Protein AF-A0A9E3WTS1-F1 (afdb_monomer)

Sequence (241 aa):
MISALAVLYGLRQSFAASADLAAGWWLMGVICGYTLLLAGAALVIIRVCRVWDDARMILLVLVLLFLALSVSFDQIALADPLAGARFLLMGLAFSVAVTEALLLTAGMRLPLFYRAAYYGMLALLFAYPAALGWLSLHGQNQKLAWGVFLFPWLAAVAHLTLLPAARWGNRMRFGNGTPWSWPLYPWSLFVFLWIAFALRTYSLTYTFEAPAGMLASFQPHFLAPLVLAAGALLMEIGLAT

Nearest PDB structures (foldseek):
  1y2o-assembly1_B  TM=1.901E-01  e=7.597E+00  Homo sapiens

Structure (mmCIF, N/CA/C/O backbone):
data_AF-A0A9E3WTS1-F1
#
_entry.id   AF-A0A9E3WTS1-F1
#
loop_
_atom_site.group_PDB
_atom_site.id
_atom_site.type_symbol
_atom_site.label_atom_id
_atom_site.label_alt_id
_atom_site.label_comp_id
_atom_site.label_asym_id
_atom_site.label_entity_id
_atom_site.label_seq_id
_atom_site.pdbx_PDB_ins_code
_atom_site.Cartn_x
_atom_site.Cartn_y
_atom_site.Cartn_z
_atom_site.occupancy
_atom_site.B_iso_or_equiv
_atom_site.auth_seq_id
_atom_site.auth_comp_id
_atom_site.auth_asym_id
_atom_site.auth_atom_id
_atom_site.pdbx_PDB_model_num
ATOM 1 N N . MET A 1 1 ? 7.006 12.991 11.794 1.00 50.69 1 MET A N 1
ATOM 2 C CA . MET A 1 1 ? 6.859 13.055 10.318 1.00 50.69 1 MET A CA 1
ATOM 3 C C . MET A 1 1 ? 8.011 13.798 9.642 1.00 50.69 1 MET A C 1
ATOM 5 O O . MET A 1 1 ? 8.564 13.250 8.702 1.00 50.69 1 MET A O 1
ATOM 9 N N . ILE A 1 2 ? 8.445 14.964 10.144 1.00 50.94 2 ILE A N 1
ATOM 10 C CA . ILE A 1 2 ? 9.589 15.718 9.580 1.00 50.94 2 ILE A CA 1
ATOM 11 C C . ILE A 1 2 ? 10.894 14.894 9.592 1.00 50.94 2 ILE A C 1
ATOM 13 O O . ILE A 1 2 ? 11.596 14.850 8.591 1.00 50.94 2 ILE A O 1
ATOM 17 N N . SER A 1 3 ? 11.171 14.156 10.674 1.00 43.47 3 SER A N 1
ATOM 18 C CA . SER A 1 3 ? 12.347 13.270 10.768 1.00 43.47 3 SER A CA 1
ATOM 19 C C . SER A 1 3 ? 12.335 12.130 9.734 1.00 43.47 3 SER A C 1
ATOM 21 O O . SER A 1 3 ? 13.335 11.918 9.059 1.00 43.47 3 SER A O 1
ATOM 23 N N . ALA A 1 4 ? 11.201 11.446 9.540 1.00 53.03 4 ALA A N 1
ATOM 24 C CA . ALA A 1 4 ? 11.083 10.379 8.542 1.00 53.03 4 ALA A CA 1
ATOM 25 C C . ALA A 1 4 ? 11.221 10.917 7.106 1.00 53.03 4 ALA A C 1
ATOM 27 O O . ALA A 1 4 ? 11.885 10.299 6.282 1.00 53.03 4 ALA A O 1
ATOM 28 N N . LEU A 1 5 ? 10.658 12.098 6.821 1.00 58.44 5 LEU A N 1
ATOM 29 C CA . LEU A 1 5 ? 10.826 12.769 5.529 1.00 58.44 5 LEU A CA 1
ATOM 30 C C . LEU A 1 5 ? 12.281 13.183 5.281 1.00 58.44 5 LEU A C 1
ATOM 32 O O . LEU A 1 5 ? 12.765 13.005 4.171 1.00 58.44 5 LEU A O 1
ATOM 36 N N . ALA A 1 6 ? 12.992 13.675 6.299 1.00 54.84 6 ALA A N 1
ATOM 37 C CA . ALA A 1 6 ? 14.405 14.036 6.186 1.00 54.84 6 ALA A CA 1
ATOM 38 C C . ALA A 1 6 ? 15.304 12.810 5.951 1.00 54.84 6 ALA A C 1
ATOM 40 O O . ALA A 1 6 ? 16.208 12.867 5.121 1.00 54.84 6 ALA A O 1
ATOM 41 N N . VAL A 1 7 ? 15.024 11.685 6.619 1.00 63.88 7 VAL A N 1
ATOM 42 C CA . VAL A 1 7 ? 15.746 10.418 6.402 1.00 63.88 7 VAL A CA 1
ATOM 43 C C . VAL A 1 7 ? 15.473 9.863 5.003 1.00 63.88 7 VAL A C 1
ATOM 45 O O . VAL A 1 7 ? 16.409 9.474 4.311 1.00 63.88 7 VAL A O 1
ATOM 48 N N . LEU A 1 8 ? 14.217 9.884 4.544 1.00 59.03 8 LEU A N 1
ATOM 49 C CA . LEU A 1 8 ? 13.854 9.455 3.189 1.00 59.03 8 LEU A CA 1
ATOM 50 C C . LEU A 1 8 ? 14.441 10.374 2.110 1.00 59.03 8 LEU A C 1
ATOM 52 O O . LEU A 1 8 ? 14.883 9.893 1.068 1.00 59.03 8 LEU A O 1
ATOM 56 N N . TYR A 1 9 ? 14.490 11.683 2.365 1.00 62.16 9 TYR A N 1
ATOM 57 C CA . TYR A 1 9 ? 15.126 12.651 1.475 1.00 62.16 9 TYR A CA 1
ATOM 58 C C . TYR A 1 9 ? 16.641 12.430 1.399 1.00 62.16 9 TYR A C 1
ATOM 60 O O . TYR A 1 9 ? 17.189 12.374 0.299 1.00 62.16 9 TYR A O 1
ATOM 68 N N . GLY A 1 10 ? 17.300 12.223 2.544 1.00 54.03 10 GLY A N 1
ATOM 69 C CA . GLY A 1 10 ? 18.729 11.914 2.614 1.00 54.03 10 GLY A CA 1
ATOM 70 C C . GLY A 1 10 ? 19.078 10.603 1.909 1.00 54.03 10 GLY A C 1
ATOM 71 O O . GLY A 1 10 ? 19.984 10.577 1.083 1.00 54.03 10 GLY A O 1
ATOM 72 N N . LEU A 1 11 ? 18.300 9.541 2.139 1.00 58.09 11 LEU A N 1
ATOM 73 C CA . LEU A 1 11 ? 18.462 8.254 1.454 1.00 58.09 11 LEU A CA 1
ATOM 74 C C . LEU A 1 11 ? 18.272 8.379 -0.060 1.00 58.09 11 LEU A C 1
ATOM 76 O O . LEU A 1 11 ? 19.073 7.843 -0.823 1.00 58.09 11 LEU A O 1
ATOM 80 N N . ARG A 1 12 ? 17.255 9.124 -0.513 1.00 60.88 12 ARG A N 1
ATOM 81 C CA . ARG A 1 12 ? 17.074 9.392 -1.944 1.00 60.88 12 ARG A CA 1
ATOM 82 C C . ARG A 1 12 ? 18.281 10.135 -2.512 1.00 60.88 12 ARG A C 1
ATOM 84 O O . ARG A 1 12 ? 18.758 9.754 -3.569 1.00 60.88 12 ARG A O 1
ATOM 91 N N . GLN A 1 13 ? 18.803 11.153 -1.833 1.00 56.81 13 GLN A N 1
ATOM 92 C CA . GLN A 1 13 ? 19.974 11.894 -2.316 1.00 56.81 13 GLN A CA 1
ATOM 93 C C . GLN A 1 13 ? 21.244 11.034 -2.370 1.00 56.81 13 GLN A C 1
ATOM 95 O O . GLN A 1 13 ? 22.028 11.181 -3.304 1.00 56.81 13 GLN A O 1
ATOM 100 N N . SER A 1 14 ? 21.429 10.118 -1.417 1.00 52.06 14 SER A N 1
ATOM 101 C CA . SER A 1 14 ? 22.593 9.227 -1.375 1.00 52.06 14 SER A CA 1
ATOM 102 C C . SER A 1 14 ? 22.538 8.080 -2.389 1.00 52.06 14 SER A C 1
ATOM 104 O O . SER A 1 14 ? 23.592 7.590 -2.782 1.00 52.06 14 SER A O 1
ATOM 106 N N . PHE A 1 15 ? 21.343 7.659 -2.824 1.00 54.31 15 PHE A N 1
ATOM 107 C CA . PHE A 1 15 ? 21.165 6.469 -3.669 1.00 54.31 15 PHE A CA 1
ATOM 108 C C . PHE A 1 15 ? 20.491 6.724 -5.031 1.00 54.31 15 PHE A C 1
ATOM 110 O O . PHE A 1 15 ? 20.406 5.808 -5.839 1.00 54.31 15 PHE A O 1
ATOM 117 N N . ALA A 1 16 ? 20.058 7.953 -5.346 1.00 50.25 16 ALA A N 1
ATOM 118 C CA . ALA A 1 16 ? 19.381 8.278 -6.615 1.00 50.25 16 ALA A CA 1
ATOM 119 C C . ALA A 1 16 ? 20.250 8.137 -7.881 1.00 50.25 16 ALA A C 1
ATOM 121 O O . ALA A 1 16 ? 19.721 8.278 -8.981 1.00 50.25 16 ALA A O 1
ATOM 122 N N . ALA A 1 17 ? 21.558 7.897 -7.748 1.00 45.72 17 ALA A N 1
ATOM 123 C CA . ALA A 1 17 ? 22.492 7.842 -8.873 1.00 45.72 17 ALA A CA 1
ATOM 124 C C . ALA A 1 17 ? 23.006 6.429 -9.208 1.00 45.72 17 ALA A C 1
ATOM 126 O O . ALA A 1 17 ? 23.665 6.261 -10.232 1.00 45.72 17 ALA A O 1
ATOM 127 N N . SER A 1 18 ? 22.721 5.413 -8.390 1.00 48.59 18 SER A N 1
ATOM 128 C CA . SER A 1 18 ? 23.283 4.073 -8.569 1.00 48.59 18 SER A CA 1
ATOM 129 C C . SER A 1 18 ? 22.188 3.010 -8.612 1.00 48.59 18 SER A C 1
ATOM 131 O O . SER A 1 18 ? 21.681 2.569 -7.586 1.00 48.59 18 SER A O 1
ATOM 133 N N . ALA A 1 19 ? 21.895 2.507 -9.816 1.00 56.91 19 ALA A N 1
ATOM 134 C CA . ALA A 1 19 ? 21.182 1.240 -10.037 1.00 56.91 19 ALA A CA 1
ATOM 135 C C . ALA A 1 19 ? 22.041 0.017 -9.634 1.00 56.91 19 ALA A C 1
ATOM 137 O O . ALA A 1 19 ? 21.980 -1.043 -10.252 1.00 56.91 19 ALA A O 1
ATOM 138 N N . ASP A 1 20 ? 22.894 0.187 -8.625 1.00 66.06 20 ASP A N 1
ATOM 139 C CA . ASP A 1 20 ? 23.812 -0.828 -8.140 1.00 66.06 20 ASP A CA 1
ATOM 140 C C . ASP A 1 20 ? 23.081 -1.733 -7.142 1.00 66.06 20 ASP A C 1
ATOM 142 O O . ASP A 1 20 ? 22.467 -1.279 -6.171 1.00 66.06 20 ASP A O 1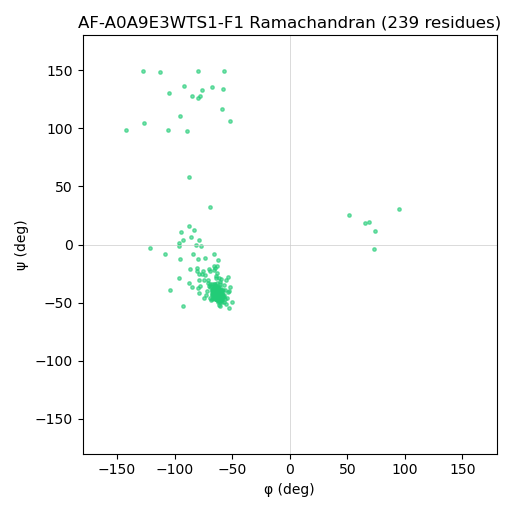
ATOM 146 N N . LEU A 1 21 ? 23.155 -3.042 -7.373 1.00 62.66 21 LEU A N 1
ATOM 147 C CA . LEU A 1 21 ? 22.528 -4.054 -6.526 1.00 62.66 21 LEU A CA 1
ATOM 148 C C . LEU A 1 21 ? 23.072 -4.002 -5.093 1.00 62.66 21 LEU A C 1
ATOM 150 O O . LEU A 1 21 ? 22.318 -4.235 -4.145 1.00 62.66 21 LEU A O 1
ATOM 154 N N . ALA A 1 22 ? 24.356 -3.662 -4.920 1.00 69.44 22 ALA A N 1
ATOM 155 C CA . ALA A 1 22 ? 24.964 -3.518 -3.600 1.00 69.44 22 ALA A CA 1
ATOM 156 C C . ALA A 1 22 ? 24.328 -2.359 -2.812 1.00 69.44 22 ALA A C 1
ATOM 158 O O . ALA A 1 22 ? 23.987 -2.515 -1.639 1.00 69.44 22 ALA A O 1
ATOM 159 N N . ALA A 1 23 ? 24.093 -1.223 -3.473 1.00 74.19 23 ALA A N 1
ATOM 160 C CA . ALA A 1 23 ? 23.384 -0.082 -2.899 1.00 74.19 23 ALA A CA 1
ATOM 161 C C . ALA A 1 23 ? 21.922 -0.421 -2.545 1.00 74.19 23 ALA A C 1
ATOM 163 O O . ALA A 1 23 ? 21.432 -0.010 -1.490 1.00 74.19 23 ALA A O 1
ATOM 164 N N . GLY A 1 24 ? 21.252 -1.233 -3.372 1.00 75.25 24 GLY A N 1
ATOM 165 C CA . GLY A 1 24 ? 19.888 -1.710 -3.120 1.00 75.25 24 GLY A CA 1
ATOM 166 C C . GLY A 1 24 ? 19.743 -2.498 -1.812 1.00 75.25 24 GLY A C 1
ATOM 167 O O . GLY A 1 24 ? 18.810 -2.252 -1.043 1.00 75.25 24 GLY A O 1
ATOM 168 N N . TRP A 1 25 ? 20.688 -3.393 -1.507 1.00 78.31 25 TRP A N 1
ATOM 169 C CA . TRP A 1 25 ? 20.689 -4.143 -0.243 1.00 78.31 25 TRP A CA 1
ATOM 170 C C . TRP A 1 25 ? 20.880 -3.244 0.984 1.00 78.31 25 TRP A C 1
ATOM 172 O O . TRP A 1 25 ? 20.194 -3.439 1.990 1.00 78.31 25 TRP A O 1
ATOM 182 N N . TRP A 1 26 ? 21.753 -2.233 0.906 1.00 82.88 26 TRP A N 1
ATOM 183 C CA . TRP A 1 26 ? 21.940 -1.266 1.995 1.00 82.88 26 TRP A CA 1
ATOM 184 C C . TRP A 1 26 ? 20.695 -0.413 2.226 1.00 82.88 26 TRP A C 1
ATOM 186 O O . TRP A 1 26 ? 20.264 -0.255 3.369 1.00 82.88 26 TRP A O 1
ATOM 196 N N . LEU A 1 27 ? 20.079 0.080 1.149 1.00 80.44 27 LEU A N 1
ATOM 197 C CA . LEU A 1 27 ? 18.837 0.846 1.220 1.00 80.44 27 LEU A CA 1
ATOM 198 C C . LEU A 1 27 ? 17.710 0.023 1.860 1.00 80.44 27 LEU A C 1
ATOM 200 O O . LEU A 1 27 ? 17.041 0.509 2.775 1.00 80.44 27 LEU A O 1
ATOM 204 N N . MET A 1 28 ? 17.554 -1.240 1.440 1.00 83.88 28 MET A N 1
ATOM 205 C CA . MET A 1 28 ? 16.612 -2.180 2.058 1.00 83.88 28 MET A CA 1
ATOM 206 C C . MET A 1 28 ? 16.895 -2.331 3.554 1.00 83.88 28 MET A C 1
ATOM 208 O O . MET A 1 28 ? 15.987 -2.191 4.370 1.00 83.88 28 MET A O 1
ATOM 212 N N . GLY A 1 29 ? 18.157 -2.572 3.923 1.00 84.19 29 GLY A N 1
ATOM 213 C CA . GLY A 1 29 ? 18.571 -2.750 5.313 1.00 84.19 29 GLY A CA 1
ATOM 214 C C . GLY A 1 29 ? 18.237 -1.547 6.195 1.00 84.19 29 GLY A C 1
ATOM 215 O O . GLY A 1 29 ? 17.691 -1.724 7.285 1.00 84.19 29 GLY A O 1
ATOM 216 N N . VAL A 1 30 ? 18.491 -0.326 5.716 1.00 86.44 30 VAL A N 1
ATOM 217 C CA . VAL A 1 30 ? 18.204 0.904 6.470 1.00 86.44 30 VAL A CA 1
ATOM 218 C C . VAL A 1 30 ? 16.699 1.122 6.635 1.00 86.44 30 VAL A C 1
ATOM 220 O O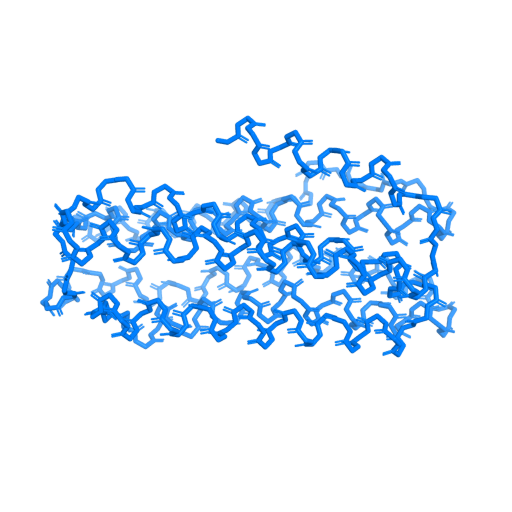 . VAL A 1 30 ? 16.246 1.385 7.752 1.00 86.44 30 VAL A O 1
ATOM 223 N N . ILE A 1 31 ? 15.908 0.984 5.564 1.00 86.38 31 ILE A N 1
ATOM 224 C CA . ILE A 1 31 ? 14.450 1.177 5.640 1.00 86.38 31 ILE A CA 1
ATOM 225 C C . ILE A 1 31 ? 13.818 0.095 6.523 1.00 86.38 31 ILE A C 1
ATOM 227 O O . ILE A 1 31 ? 13.021 0.421 7.406 1.00 86.38 31 ILE A O 1
ATOM 231 N N . CYS A 1 32 ? 14.199 -1.174 6.353 1.00 89.06 32 CYS A N 1
ATOM 232 C CA . CYS A 1 32 ? 13.722 -2.272 7.195 1.00 89.06 32 CYS A CA 1
ATOM 233 C C . CYS A 1 32 ? 14.128 -2.077 8.659 1.00 89.06 32 CYS A C 1
ATOM 235 O O . CYS A 1 32 ? 13.284 -2.212 9.543 1.00 89.06 32 CYS A O 1
ATOM 237 N N . GLY A 1 33 ? 15.380 -1.699 8.926 1.00 89.25 33 GLY A N 1
ATOM 238 C CA . GLY A 1 33 ? 15.870 -1.420 10.276 1.00 89.25 33 GLY A CA 1
ATOM 239 C C . GLY A 1 33 ? 15.086 -0.296 10.953 1.00 89.25 33 GLY A C 1
ATOM 240 O O . GLY A 1 33 ? 14.599 -0.467 12.069 1.00 89.25 33 GLY A O 1
ATOM 241 N N . TYR A 1 34 ? 14.871 0.821 10.254 1.00 88.25 34 TYR A N 1
ATOM 242 C CA . TYR A 1 34 ? 14.057 1.927 10.763 1.00 88.25 34 TYR A CA 1
ATOM 243 C C . TYR A 1 34 ? 12.597 1.514 11.005 1.00 88.25 34 TYR A C 1
ATOM 245 O O . TYR A 1 34 ? 12.008 1.858 12.031 1.00 88.25 34 TYR A O 1
ATOM 253 N N . THR A 1 35 ? 12.028 0.720 10.097 1.00 91.50 35 THR A N 1
ATOM 254 C CA . THR A 1 35 ? 10.662 0.194 10.224 1.00 91.50 35 THR A CA 1
ATOM 255 C C . THR A 1 35 ? 10.529 -0.723 11.440 1.00 91.50 35 THR A C 1
ATOM 257 O O . THR A 1 35 ? 9.564 -0.599 12.192 1.00 91.50 35 THR A O 1
ATOM 260 N N . LEU A 1 36 ? 11.511 -1.596 11.689 1.00 93.25 36 LEU A N 1
ATOM 261 C CA . LEU A 1 36 ? 11.546 -2.462 12.870 1.00 93.25 36 LEU A CA 1
ATOM 262 C C . LEU A 1 36 ? 11.705 -1.667 14.167 1.00 93.25 36 LEU A C 1
ATOM 264 O O . LEU A 1 36 ? 11.034 -1.985 15.146 1.00 93.25 36 LEU A O 1
ATOM 268 N N . LEU A 1 37 ? 12.536 -0.620 14.179 1.00 91.31 37 LEU A N 1
ATOM 269 C CA . LEU A 1 37 ? 12.680 0.259 15.343 1.00 91.31 37 LEU A CA 1
ATOM 270 C C . LEU A 1 37 ? 11.358 0.953 15.686 1.00 91.31 37 LEU A C 1
ATOM 272 O O . LEU A 1 37 ? 10.954 0.961 16.848 1.00 91.31 37 LEU A O 1
ATOM 276 N N . LEU A 1 38 ? 10.649 1.483 14.685 1.00 91.00 38 LEU A N 1
ATOM 277 C CA . LEU A 1 38 ? 9.335 2.092 14.898 1.00 91.00 38 LEU A CA 1
ATOM 278 C C . LEU A 1 38 ? 8.271 1.070 15.299 1.00 91.00 38 LEU A C 1
ATOM 280 O O . LEU A 1 38 ? 7.471 1.351 16.190 1.00 91.00 38 LEU A O 1
ATOM 284 N N . ALA A 1 39 ? 8.266 -0.116 14.687 1.00 91.50 39 ALA A N 1
ATOM 285 C CA . ALA A 1 39 ? 7.356 -1.190 15.070 1.00 91.50 39 ALA A CA 1
ATOM 286 C C . ALA A 1 39 ? 7.605 -1.620 16.525 1.00 91.50 39 ALA A C 1
ATOM 288 O O . ALA A 1 39 ? 6.662 -1.707 17.307 1.00 91.50 39 ALA A O 1
ATOM 289 N N . GLY A 1 40 ? 8.867 -1.798 16.922 1.00 91.12 40 GLY A N 1
ATOM 290 C CA . GLY A 1 40 ? 9.255 -2.091 18.301 1.00 91.12 40 GLY A CA 1
ATOM 291 C C . GLY A 1 40 ? 8.833 -0.991 19.275 1.00 91.12 40 GLY A C 1
ATOM 292 O O . GLY A 1 40 ? 8.232 -1.289 20.307 1.00 91.12 40 GLY A O 1
ATOM 293 N N . ALA A 1 41 ? 9.058 0.279 18.927 1.00 89.06 41 ALA A N 1
ATOM 294 C CA . ALA A 1 41 ? 8.608 1.416 19.730 1.00 89.06 41 ALA A CA 1
ATOM 295 C C . ALA A 1 41 ? 7.079 1.428 19.899 1.00 89.06 41 ALA A C 1
ATOM 297 O O . ALA A 1 41 ? 6.591 1.581 21.019 1.00 89.06 41 ALA A O 1
ATOM 298 N N . ALA A 1 42 ? 6.318 1.190 18.823 1.00 87.44 42 ALA A N 1
ATOM 299 C CA . ALA A 1 42 ? 4.862 1.069 18.895 1.00 87.44 42 ALA A CA 1
ATOM 300 C C . ALA A 1 42 ? 4.436 -0.058 19.846 1.00 87.44 42 ALA A C 1
ATOM 302 O O . ALA A 1 42 ? 3.537 0.138 20.661 1.00 87.44 42 ALA A O 1
ATOM 303 N N . LEU A 1 43 ? 5.100 -1.217 19.796 1.00 87.75 43 LEU A N 1
ATOM 304 C CA . LEU A 1 43 ? 4.789 -2.340 20.681 1.00 87.75 43 LEU A CA 1
ATOM 305 C C . LEU A 1 43 ? 5.067 -2.040 22.147 1.00 87.75 43 LEU A C 1
ATOM 307 O O . LEU A 1 43 ? 4.232 -2.363 22.994 1.00 87.75 43 LEU A O 1
ATOM 311 N N . VAL A 1 44 ? 6.194 -1.395 22.447 1.00 87.69 44 VAL A N 1
ATOM 312 C CA . VAL A 1 44 ? 6.514 -0.958 23.811 1.00 87.69 44 VAL A CA 1
ATOM 313 C C . VAL A 1 44 ? 5.457 0.028 24.309 1.00 87.69 44 VAL A C 1
ATOM 315 O O . VAL A 1 44 ? 4.924 -0.159 25.401 1.00 87.69 44 VAL A O 1
ATOM 318 N N . ILE A 1 45 ? 5.072 1.016 23.497 1.00 86.31 45 ILE A N 1
ATOM 319 C CA . ILE A 1 45 ? 4.048 2.007 23.864 1.00 86.31 45 ILE A CA 1
ATOM 320 C C . ILE A 1 45 ? 2.686 1.339 24.109 1.00 86.31 45 ILE A C 1
ATOM 322 O O . ILE A 1 45 ? 2.039 1.621 25.120 1.00 86.31 45 ILE A O 1
ATOM 326 N N . ILE A 1 46 ? 2.259 0.420 23.237 1.00 84.94 46 ILE A N 1
ATOM 327 C CA . ILE A 1 46 ? 0.972 -0.281 23.374 1.00 84.94 46 ILE A CA 1
ATOM 328 C C . ILE A 1 46 ? 0.968 -1.179 24.618 1.00 84.94 46 ILE A C 1
ATOM 330 O O . ILE A 1 46 ? -0.000 -1.171 25.381 1.00 84.94 46 ILE A O 1
ATOM 334 N N . ARG A 1 47 ? 2.035 -1.960 24.841 1.00 84.12 47 ARG A N 1
ATOM 335 C CA . ARG A 1 47 ? 2.088 -2.955 25.925 1.00 84.12 47 ARG A CA 1
ATOM 336 C C . ARG A 1 47 ? 2.373 -2.344 27.293 1.00 84.12 47 ARG A C 1
ATOM 338 O O . ARG A 1 47 ? 1.756 -2.775 28.265 1.00 84.12 47 ARG A O 1
ATOM 345 N N . VAL A 1 48 ? 3.294 -1.386 27.369 1.00 83.19 48 VAL A N 1
ATOM 346 C CA . VAL A 1 48 ? 3.771 -0.808 28.635 1.00 83.19 48 VAL A CA 1
ATOM 347 C C . VAL A 1 48 ? 2.963 0.429 29.000 1.00 83.19 48 VAL A C 1
ATOM 349 O O . VAL A 1 48 ? 2.412 0.499 30.094 1.00 83.19 48 VAL A O 1
ATOM 352 N N . CYS A 1 49 ? 2.849 1.384 28.077 1.00 75.69 49 CYS A N 1
ATOM 353 C CA . CYS A 1 49 ? 2.220 2.673 28.365 1.00 75.69 49 CYS A CA 1
ATOM 354 C C . CYS A 1 49 ? 0.697 2.645 28.172 1.00 75.69 49 CYS A C 1
ATOM 356 O O . CYS A 1 49 ? 0.002 3.496 28.720 1.00 75.69 49 CYS A O 1
ATOM 358 N N . ARG A 1 50 ? 0.168 1.690 27.389 1.00 76.50 50 ARG A N 1
ATOM 359 C CA . ARG A 1 50 ? -1.248 1.625 26.968 1.00 76.50 50 ARG A CA 1
ATOM 360 C C . ARG A 1 50 ? -1.753 2.942 26.353 1.00 76.50 50 ARG A C 1
ATOM 362 O O . ARG A 1 50 ? -2.952 3.215 26.372 1.00 76.50 50 ARG A O 1
ATOM 369 N N . VAL A 1 51 ? -0.847 3.747 25.791 1.00 79.75 51 VAL A N 1
ATOM 370 C CA . VAL A 1 51 ? -1.167 5.014 25.120 1.00 79.75 51 VAL A CA 1
ATOM 371 C C . VAL A 1 51 ? -1.447 4.717 23.653 1.00 79.75 51 VAL A C 1
ATOM 373 O O . VAL A 1 51 ? -0.543 4.563 22.833 1.00 79.75 51 VAL A O 1
ATOM 376 N N . TRP A 1 52 ? -2.727 4.594 23.318 1.00 75.75 52 TRP A N 1
ATOM 377 C CA . TRP A 1 52 ? -3.148 4.207 21.973 1.00 75.75 52 TRP A CA 1
ATOM 378 C C . TRP A 1 52 ? -3.092 5.361 20.966 1.00 75.75 52 TRP A C 1
ATOM 380 O O . TRP A 1 52 ? -2.922 5.112 19.775 1.00 75.75 52 TRP A O 1
ATOM 390 N N . ASP A 1 53 ? -3.188 6.616 21.404 1.00 75.50 53 ASP A N 1
ATOM 391 C CA . ASP A 1 53 ? -3.155 7.760 20.484 1.00 75.50 53 ASP A CA 1
ATOM 392 C C . ASP A 1 53 ? -1.799 7.931 19.783 1.00 75.50 53 ASP A C 1
ATOM 394 O O . ASP A 1 53 ? -1.769 8.136 18.566 1.00 75.50 53 ASP A O 1
ATOM 398 N N . ASP A 1 54 ? -0.693 7.750 20.509 1.00 73.75 54 ASP A N 1
ATOM 399 C CA . ASP A 1 54 ? 0.662 7.802 19.943 1.00 73.75 54 ASP A CA 1
ATOM 400 C C . ASP A 1 54 ? 0.957 6.579 19.072 1.00 73.75 54 ASP A C 1
ATOM 402 O O . ASP A 1 54 ? 1.516 6.693 17.975 1.00 73.75 54 ASP A O 1
ATOM 406 N N . ALA A 1 55 ? 0.505 5.401 19.514 1.00 79.50 55 ALA A N 1
ATOM 407 C CA . ALA A 1 55 ? 0.643 4.167 18.753 1.00 79.50 55 ALA A CA 1
ATOM 408 C C . ALA A 1 55 ? -0.016 4.272 17.369 1.00 79.50 55 ALA A C 1
ATOM 410 O O . ALA A 1 55 ? 0.564 3.822 16.381 1.00 79.50 55 ALA A O 1
ATOM 411 N N . ARG A 1 56 ? -1.182 4.929 17.264 1.00 82.94 56 ARG A N 1
ATOM 412 C CA . ARG A 1 56 ? -1.864 5.163 15.980 1.00 82.94 56 ARG A CA 1
ATOM 413 C C . ARG A 1 56 ? -0.955 5.868 14.981 1.00 82.94 56 ARG A C 1
ATOM 415 O O . ARG A 1 56 ? -0.815 5.398 13.857 1.00 82.94 56 ARG A O 1
ATOM 422 N N . MET A 1 57 ? -0.337 6.979 15.374 1.00 85.62 57 MET A N 1
ATOM 423 C CA . MET A 1 57 ? 0.507 7.753 14.460 1.00 85.62 57 MET A CA 1
ATOM 424 C C . MET A 1 57 ? 1.720 6.948 13.999 1.00 85.62 57 MET A C 1
ATOM 426 O O . MET A 1 57 ? 2.080 7.016 12.826 1.00 85.62 57 MET A O 1
ATOM 430 N N . ILE A 1 58 ? 2.305 6.132 14.880 1.00 87.38 58 ILE A N 1
ATOM 431 C CA . ILE A 1 58 ? 3.419 5.253 14.509 1.00 87.38 58 ILE A CA 1
ATOM 432 C C . ILE A 1 58 ? 2.955 4.179 13.517 1.00 87.38 58 ILE A C 1
ATOM 434 O O . ILE A 1 58 ? 3.607 3.990 12.493 1.00 87.38 58 ILE A O 1
ATOM 438 N N . LEU A 1 59 ? 1.805 3.534 13.749 1.00 85.25 59 LEU A N 1
ATOM 439 C CA . LEU A 1 59 ? 1.241 2.544 12.819 1.00 85.25 59 LEU A CA 1
ATOM 440 C C . LEU A 1 59 ? 0.967 3.144 11.430 1.00 85.25 59 LEU A C 1
ATOM 442 O O . LEU A 1 59 ? 1.243 2.507 10.414 1.00 85.25 59 LEU A O 1
ATOM 446 N N . LEU A 1 60 ? 0.476 4.383 11.369 1.00 87.75 60 LEU A N 1
ATOM 447 C CA . LEU A 1 60 ? 0.259 5.095 10.105 1.00 87.75 60 LEU A CA 1
ATOM 448 C C . LEU A 1 60 ? 1.584 5.449 9.411 1.00 87.75 60 LEU A C 1
ATOM 450 O O . LEU A 1 60 ? 1.688 5.355 8.188 1.00 87.75 60 LEU A O 1
ATOM 454 N N . VAL A 1 61 ? 2.625 5.789 10.177 1.00 88.62 61 VAL A N 1
ATOM 455 C CA . VAL A 1 61 ? 3.982 5.992 9.643 1.00 88.62 61 VAL A CA 1
ATOM 456 C C . VAL A 1 61 ? 4.564 4.692 9.084 1.00 88.62 61 VAL A C 1
ATOM 458 O O . VAL A 1 61 ? 5.214 4.740 8.044 1.00 88.62 61 VAL A O 1
ATOM 461 N N . LEU A 1 62 ? 4.301 3.531 9.692 1.00 90.88 62 LEU A N 1
ATOM 462 C CA . LEU A 1 62 ? 4.748 2.243 9.142 1.00 90.88 62 LEU A CA 1
ATOM 463 C C . LEU A 1 62 ? 4.175 1.984 7.744 1.00 90.88 62 LEU A C 1
ATOM 465 O O . LEU A 1 62 ? 4.904 1.542 6.861 1.00 90.88 62 LEU A O 1
ATOM 469 N N . VAL A 1 63 ? 2.907 2.331 7.502 1.00 90.69 63 VAL A N 1
ATOM 470 C CA . VAL A 1 63 ? 2.306 2.232 6.158 1.00 90.69 63 VAL A CA 1
ATOM 471 C C . VAL A 1 63 ? 3.026 3.130 5.154 1.00 90.69 63 VAL A C 1
ATOM 473 O O . VAL A 1 63 ? 3.299 2.707 4.031 1.00 90.69 63 VAL A O 1
ATOM 476 N N . LEU A 1 64 ? 3.383 4.352 5.558 1.00 88.50 64 LEU A N 1
ATOM 477 C CA . LEU A 1 64 ? 4.176 5.248 4.715 1.00 88.50 64 LEU A CA 1
ATOM 478 C C . LEU A 1 64 ? 5.583 4.698 4.451 1.00 88.50 64 LEU A C 1
ATOM 480 O O . LEU A 1 64 ? 6.111 4.888 3.359 1.00 88.50 64 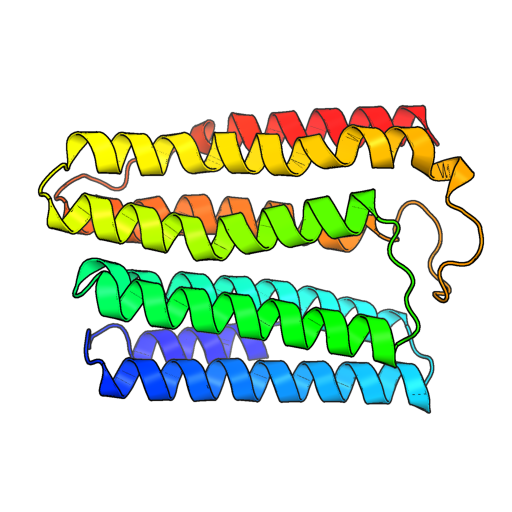LEU A O 1
ATOM 484 N N . LEU A 1 65 ? 6.184 3.992 5.410 1.00 89.25 65 LEU A N 1
ATOM 485 C CA . LEU A 1 65 ? 7.469 3.324 5.206 1.00 89.25 65 LEU A CA 1
ATOM 486 C C . LEU A 1 65 ? 7.358 2.123 4.271 1.00 89.25 65 LEU A C 1
ATOM 488 O O . LEU A 1 65 ? 8.256 1.922 3.462 1.00 89.25 65 LEU A O 1
ATOM 492 N N . PHE A 1 66 ? 6.255 1.374 4.304 1.00 91.81 66 PHE A N 1
ATOM 493 C CA . PHE A 1 66 ? 5.995 0.325 3.313 1.00 91.81 66 PHE A CA 1
ATOM 494 C C . PHE A 1 66 ? 5.850 0.906 1.902 1.00 91.81 66 PHE A C 1
ATOM 496 O O . PHE A 1 66 ? 6.415 0.365 0.953 1.00 91.81 66 PHE A O 1
ATOM 503 N N . LEU A 1 67 ? 5.166 2.047 1.762 1.00 89.44 67 LEU A N 1
ATOM 504 C CA . LEU A 1 67 ? 5.138 2.798 0.504 1.00 89.44 67 LEU A CA 1
ATOM 505 C C . LEU A 1 67 ? 6.543 3.221 0.072 1.00 89.44 67 LEU A C 1
ATOM 507 O O . LEU A 1 67 ? 6.910 2.993 -1.077 1.00 89.44 67 LEU A O 1
ATOM 511 N N . ALA A 1 68 ? 7.320 3.819 0.975 1.00 87.00 68 ALA A N 1
ATOM 512 C CA . ALA A 1 68 ? 8.676 4.258 0.672 1.00 87.00 68 ALA A CA 1
ATOM 513 C C . ALA A 1 68 ? 9.552 3.087 0.206 1.00 87.00 68 ALA A C 1
ATOM 515 O O . ALA A 1 68 ? 10.223 3.202 -0.814 1.00 87.00 68 ALA A O 1
ATOM 516 N N . LEU A 1 69 ? 9.465 1.945 0.893 1.00 88.19 69 LEU A N 1
ATOM 517 C CA . LEU A 1 69 ? 10.158 0.713 0.532 1.00 88.19 69 LEU A CA 1
ATOM 518 C C . LEU A 1 69 ? 9.759 0.247 -0.875 1.00 88.19 69 LEU A C 1
ATOM 520 O O . LEU A 1 69 ? 10.633 -0.064 -1.674 1.00 88.19 69 LEU A O 1
ATOM 524 N N . SER A 1 70 ? 8.466 0.261 -1.217 1.00 89.81 70 SER A N 1
ATOM 525 C CA . SER A 1 70 ? 7.999 -0.084 -2.569 1.00 89.81 70 SER A CA 1
ATOM 526 C C . SER A 1 70 ? 8.557 0.858 -3.646 1.00 89.81 70 SER A C 1
ATOM 528 O O . SER A 1 70 ? 9.083 0.390 -4.653 1.00 89.81 70 SER A O 1
ATOM 530 N N . VAL A 1 71 ? 8.494 2.176 -3.428 1.00 86.88 71 VAL A N 1
ATOM 531 C CA . VAL A 1 71 ? 8.967 3.191 -4.393 1.00 86.88 71 VAL A CA 1
ATOM 532 C C . VAL A 1 71 ? 10.484 3.118 -4.598 1.00 86.88 71 VAL A C 1
ATOM 534 O O . VAL A 1 71 ? 10.969 3.293 -5.714 1.00 86.88 71 VAL A O 1
ATOM 537 N N . SER A 1 72 ? 11.246 2.840 -3.538 1.00 84.38 72 SER A N 1
ATOM 538 C CA . SER A 1 72 ? 12.711 2.778 -3.578 1.00 84.38 72 SER A CA 1
ATOM 539 C C . SER A 1 72 ? 13.264 1.736 -4.553 1.00 84.38 72 SER A C 1
ATOM 541 O O . SER A 1 72 ? 14.347 1.944 -5.097 1.00 84.38 72 SER A O 1
ATOM 543 N N . PHE A 1 73 ? 12.539 0.642 -4.803 1.00 84.56 73 PHE A N 1
ATOM 544 C CA . PHE A 1 73 ? 13.005 -0.438 -5.680 1.00 84.56 73 PHE A CA 1
ATOM 545 C C . PHE A 1 73 ? 12.496 -0.344 -7.120 1.00 84.56 73 PHE A C 1
ATOM 547 O O . PHE A 1 73 ? 12.864 -1.190 -7.933 1.00 84.56 73 PHE A O 1
ATOM 554 N N . ASP A 1 74 ? 11.726 0.688 -7.475 1.00 83.31 74 ASP A N 1
ATOM 555 C CA . ASP A 1 74 ? 11.223 0.865 -8.844 1.00 83.31 74 ASP A CA 1
ATOM 556 C C . ASP A 1 74 ? 12.352 0.991 -9.871 1.00 83.31 74 ASP A C 1
ATOM 558 O O . ASP A 1 74 ? 12.293 0.395 -10.942 1.00 83.31 74 ASP A O 1
ATOM 562 N N . GLN A 1 75 ? 13.404 1.746 -9.539 1.00 78.00 75 GLN A N 1
ATOM 563 C CA . GLN A 1 75 ? 14.541 1.942 -10.442 1.00 78.00 75 GLN A CA 1
ATOM 564 C C . GLN A 1 75 ? 15.320 0.642 -10.661 1.00 78.00 75 GLN A C 1
ATOM 566 O O . GLN A 1 75 ? 15.716 0.341 -11.785 1.00 78.00 75 GLN A O 1
ATOM 571 N N . ILE A 1 76 ? 15.485 -0.163 -9.606 1.00 81.50 76 ILE A N 1
ATOM 572 C CA . ILE A 1 76 ? 16.111 -1.488 -9.711 1.00 81.50 76 ILE A CA 1
ATOM 573 C C . ILE A 1 76 ? 15.220 -2.417 -10.540 1.00 81.50 76 ILE A C 1
ATOM 575 O O . ILE A 1 76 ? 15.728 -3.142 -11.387 1.00 81.50 76 ILE A O 1
ATOM 579 N N . ALA A 1 77 ? 13.897 -2.350 -10.365 1.00 83.62 77 ALA A N 1
ATOM 580 C CA . ALA A 1 77 ? 12.942 -3.115 -11.163 1.00 83.62 77 ALA A CA 1
ATOM 581 C C . ALA A 1 77 ? 12.913 -2.717 -12.643 1.00 83.62 77 ALA A C 1
ATOM 583 O O . ALA A 1 77 ? 12.491 -3.530 -13.455 1.00 83.62 77 ALA A O 1
ATOM 584 N N . LEU A 1 78 ? 13.356 -1.514 -13.008 1.00 79.12 78 LEU A N 1
ATOM 585 C CA . LEU A 1 78 ? 13.530 -1.105 -14.403 1.00 79.12 78 LEU A CA 1
ATOM 586 C C . LEU A 1 78 ? 14.883 -1.532 -14.981 1.00 79.12 78 LEU A C 1
ATOM 588 O O . LEU A 1 78 ? 14.944 -1.890 -16.154 1.00 79.12 78 LEU A O 1
ATOM 592 N N . ALA A 1 79 ? 15.947 -1.500 -14.173 1.00 80.75 79 ALA A N 1
ATOM 593 C CA . ALA A 1 79 ? 17.292 -1.892 -14.591 1.00 80.75 79 ALA A CA 1
ATOM 594 C C . ALA A 1 79 ? 17.448 -3.419 -14.728 1.00 80.75 79 ALA A C 1
ATOM 596 O O . ALA A 1 79 ? 17.975 -3.901 -15.727 1.00 80.75 79 ALA A O 1
ATOM 597 N N . ASP A 1 80 ? 16.962 -4.176 -13.742 1.00 82.19 80 ASP A N 1
ATOM 598 C CA . ASP A 1 80 ? 16.906 -5.640 -13.741 1.00 82.19 80 ASP A CA 1
ATOM 599 C C . ASP A 1 80 ? 15.594 -6.102 -13.077 1.00 82.19 80 ASP A C 1
ATOM 601 O O . ASP A 1 80 ? 15.502 -6.190 -11.845 1.00 82.19 80 ASP A O 1
ATOM 605 N N . PRO A 1 81 ? 14.558 -6.435 -13.866 1.00 84.12 81 PRO A N 1
ATOM 606 C CA . PRO A 1 81 ? 13.273 -6.859 -13.315 1.00 84.12 81 PRO A CA 1
ATOM 607 C C . PRO A 1 81 ? 13.295 -8.113 -12.460 1.00 84.12 81 PRO A C 1
ATOM 609 O O . PRO A 1 81 ? 12.449 -8.235 -11.576 1.00 84.12 81 PRO A O 1
ATOM 612 N N . LEU A 1 82 ? 14.218 -9.052 -12.687 1.00 85.19 82 LEU A N 1
ATOM 613 C CA . LEU A 1 82 ? 14.285 -10.252 -11.849 1.00 85.19 82 LEU A CA 1
ATOM 614 C C . LEU A 1 82 ? 14.835 -9.899 -10.468 1.00 85.19 82 LEU A C 1
ATOM 616 O O . LEU A 1 82 ? 14.282 -10.345 -9.457 1.00 85.19 82 LEU A O 1
ATOM 620 N N . ALA A 1 83 ? 15.880 -9.072 -10.408 1.00 85.31 83 ALA A N 1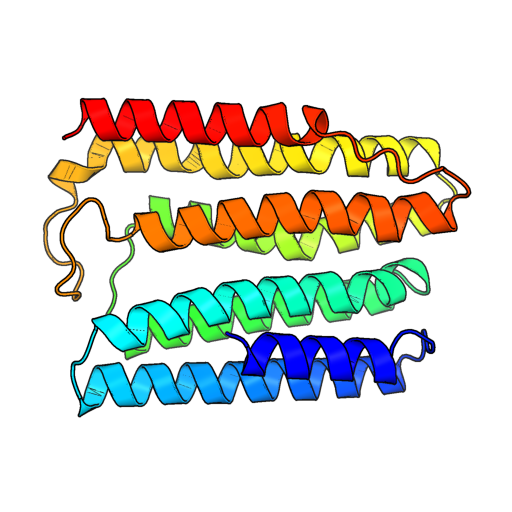
ATOM 621 C CA . ALA A 1 83 ? 16.392 -8.561 -9.141 1.00 85.31 83 ALA A CA 1
ATOM 622 C C . ALA A 1 83 ? 15.367 -7.654 -8.441 1.00 85.31 83 ALA A C 1
ATOM 624 O O . ALA A 1 83 ? 15.078 -7.859 -7.260 1.00 85.31 83 ALA A O 1
ATOM 625 N N . GLY A 1 84 ? 14.753 -6.713 -9.163 1.00 85.19 84 GLY A N 1
ATOM 626 C CA . GLY A 1 84 ? 13.728 -5.822 -8.616 1.00 85.19 84 GLY A CA 1
ATOM 627 C C . GLY A 1 84 ? 12.499 -6.568 -8.096 1.00 85.19 84 GLY A C 1
ATOM 628 O O . GLY A 1 84 ? 12.035 -6.283 -6.992 1.00 85.19 84 GLY A O 1
ATOM 629 N N . ALA A 1 85 ? 12.021 -7.591 -8.815 1.00 88.38 85 ALA A N 1
ATOM 630 C CA . ALA A 1 85 ? 10.927 -8.441 -8.346 1.00 88.38 85 ALA A CA 1
ATOM 631 C C . ALA A 1 85 ? 11.283 -9.162 -7.038 1.00 88.38 85 ALA A C 1
ATOM 633 O O . ALA A 1 85 ? 10.450 -9.226 -6.136 1.00 88.38 85 ALA A O 1
ATOM 634 N N . ARG A 1 86 ? 12.522 -9.654 -6.883 1.00 89.00 86 ARG A N 1
ATOM 635 C CA . ARG A 1 86 ? 12.978 -10.263 -5.620 1.00 89.00 86 ARG A CA 1
ATOM 636 C C . ARG A 1 86 ? 12.978 -9.256 -4.472 1.00 89.00 86 ARG A C 1
ATOM 638 O O . ARG A 1 86 ? 12.472 -9.585 -3.402 1.00 89.00 86 ARG A O 1
ATOM 645 N N . PHE A 1 87 ? 13.487 -8.040 -4.683 1.00 89.19 87 PHE A N 1
ATOM 646 C CA . PHE A 1 87 ? 13.461 -6.991 -3.656 1.00 89.19 87 PHE A CA 1
ATOM 647 C C . PHE A 1 87 ? 12.032 -6.604 -3.264 1.00 89.19 87 PHE A C 1
ATOM 649 O O . PHE A 1 87 ? 11.731 -6.508 -2.076 1.00 89.19 87 PHE A O 1
ATOM 656 N N . LEU A 1 88 ? 11.130 -6.453 -4.235 1.00 90.25 88 LEU A N 1
ATOM 657 C CA . LEU A 1 88 ? 9.727 -6.117 -3.984 1.00 90.25 88 LEU A CA 1
ATOM 658 C C . LEU A 1 88 ? 8.969 -7.249 -3.278 1.00 90.25 88 LEU A C 1
ATOM 660 O O . LEU A 1 88 ? 8.192 -6.978 -2.364 1.00 90.25 88 LEU A O 1
ATOM 664 N N . LEU A 1 89 ? 9.221 -8.511 -3.639 1.00 91.94 89 LEU A N 1
ATOM 665 C CA . LEU A 1 89 ? 8.649 -9.673 -2.948 1.00 91.94 89 LEU A CA 1
ATOM 666 C C . LEU A 1 89 ? 9.178 -9.803 -1.515 1.00 91.94 89 LEU A C 1
ATOM 668 O O . LEU A 1 89 ? 8.398 -10.078 -0.604 1.00 91.94 89 LEU A O 1
ATOM 672 N N . MET A 1 90 ? 10.473 -9.557 -1.295 1.00 91.56 90 MET A N 1
ATOM 673 C CA . MET A 1 90 ? 11.056 -9.495 0.051 1.00 91.56 90 MET A CA 1
ATOM 674 C C . MET A 1 90 ? 10.450 -8.350 0.867 1.00 91.56 90 MET A C 1
ATOM 676 O O . MET A 1 90 ? 10.108 -8.547 2.030 1.00 91.56 90 MET A O 1
ATOM 680 N N . GLY A 1 91 ? 10.255 -7.181 0.250 1.00 91.62 91 GLY A N 1
ATOM 681 C CA . GLY A 1 91 ? 9.569 -6.038 0.851 1.00 91.62 91 GLY A CA 1
ATOM 682 C C . GLY A 1 91 ? 8.131 -6.363 1.252 1.00 91.62 91 GLY A C 1
ATOM 683 O O . GLY A 1 91 ? 7.736 -6.097 2.383 1.00 91.62 91 GLY A O 1
ATOM 684 N N . LEU A 1 92 ? 7.376 -7.025 0.371 1.00 93.31 92 LEU A N 1
ATOM 685 C CA . LEU A 1 92 ? 6.018 -7.488 0.656 1.00 93.31 92 LEU A CA 1
ATOM 686 C C . LEU A 1 92 ? 5.992 -8.482 1.823 1.00 93.31 92 LEU A C 1
ATOM 688 O O . LEU A 1 92 ? 5.204 -8.309 2.753 1.00 93.31 92 LEU A O 1
ATOM 692 N N . ALA A 1 93 ? 6.855 -9.501 1.794 1.00 94.88 93 ALA A N 1
ATOM 693 C CA . ALA A 1 93 ? 6.951 -10.494 2.861 1.00 94.88 93 ALA A CA 1
ATOM 694 C C . ALA A 1 93 ? 7.313 -9.841 4.203 1.00 94.88 93 ALA A C 1
ATOM 696 O O . ALA A 1 93 ? 6.702 -10.151 5.226 1.00 94.88 93 ALA A O 1
ATOM 697 N N . PHE A 1 94 ? 8.246 -8.886 4.191 1.00 93.75 94 PHE A N 1
ATOM 698 C CA . PHE A 1 94 ? 8.619 -8.093 5.357 1.00 93.75 94 PHE A CA 1
ATOM 699 C C . PHE A 1 94 ? 7.447 -7.255 5.883 1.00 93.75 94 PHE A C 1
ATOM 701 O O . PHE A 1 94 ? 7.139 -7.324 7.071 1.00 93.75 94 PHE A O 1
ATOM 708 N N . SER A 1 95 ? 6.746 -6.513 5.021 1.00 93.50 95 SER A N 1
ATOM 709 C CA . SER A 1 95 ? 5.576 -5.719 5.413 1.00 93.50 95 SER A CA 1
ATOM 710 C C . SER A 1 95 ? 4.470 -6.584 6.013 1.00 93.50 95 SER A C 1
ATOM 712 O O . SER A 1 95 ? 3.905 -6.224 7.045 1.00 93.50 95 SER A O 1
ATOM 714 N N . VAL A 1 96 ? 4.190 -7.749 5.420 1.00 94.31 96 VAL A N 1
ATOM 715 C CA . VAL A 1 96 ? 3.222 -8.711 5.968 1.00 94.31 96 VAL A CA 1
ATOM 716 C C . VAL A 1 96 ? 3.685 -9.218 7.332 1.00 94.31 96 VAL A C 1
ATOM 718 O O . VAL A 1 96 ? 2.902 -9.174 8.277 1.00 94.31 96 VAL A O 1
ATOM 721 N N . ALA A 1 97 ? 4.948 -9.632 7.467 1.00 93.88 97 ALA A N 1
ATOM 722 C CA . ALA A 1 97 ? 5.499 -10.128 8.727 1.00 93.88 97 ALA A CA 1
ATOM 723 C C . ALA A 1 97 ? 5.449 -9.075 9.845 1.00 93.88 97 ALA A C 1
ATOM 725 O O . ALA A 1 97 ? 5.042 -9.392 10.962 1.00 93.88 97 ALA A O 1
ATOM 726 N N . VAL A 1 98 ? 5.801 -7.819 9.550 1.00 93.06 98 VAL A N 1
ATOM 727 C CA . VAL A 1 98 ? 5.722 -6.709 10.512 1.00 93.06 98 VAL A CA 1
ATOM 728 C C . VAL A 1 98 ? 4.273 -6.442 10.911 1.00 93.06 98 VAL A C 1
ATOM 730 O O . VAL A 1 98 ? 3.988 -6.333 12.103 1.00 93.06 98 VAL A O 1
ATOM 733 N N . THR A 1 99 ? 3.341 -6.385 9.955 1.00 91.94 99 THR A N 1
ATOM 734 C CA . THR A 1 99 ? 1.922 -6.177 10.276 1.00 91.94 99 THR A CA 1
ATOM 735 C C . THR A 1 99 ? 1.360 -7.325 11.111 1.00 91.94 99 THR A C 1
ATOM 737 O O . THR A 1 99 ? 0.703 -7.072 12.116 1.00 91.94 99 THR A O 1
ATOM 740 N N . GLU A 1 100 ? 1.627 -8.580 10.750 1.00 91.62 100 GLU A N 1
ATOM 741 C CA . GLU A 1 100 ? 1.185 -9.747 11.525 1.00 91.62 100 GLU A CA 1
ATOM 742 C C . GLU A 1 100 ? 1.776 -9.742 12.933 1.00 91.62 100 GLU A C 1
ATOM 744 O O . GLU A 1 100 ? 1.043 -9.912 13.906 1.00 91.62 100 GLU A O 1
ATOM 749 N N . ALA A 1 101 ? 3.078 -9.470 13.064 1.00 89.62 101 ALA A N 1
ATOM 750 C CA . ALA A 1 101 ? 3.724 -9.344 14.363 1.00 89.62 101 ALA A CA 1
ATOM 751 C C . ALA A 1 101 ? 3.041 -8.264 15.207 1.00 89.62 101 ALA A C 1
ATOM 753 O O . ALA A 1 101 ? 2.730 -8.519 16.369 1.00 89.62 101 ALA A O 1
ATOM 754 N N . LEU A 1 102 ? 2.734 -7.098 14.629 1.00 88.00 102 LEU A N 1
ATOM 755 C CA . LEU A 1 102 ? 2.019 -6.019 15.312 1.00 88.00 102 LEU A CA 1
ATOM 756 C C . LEU A 1 102 ? 0.603 -6.423 15.722 1.00 88.00 102 LEU A C 1
ATOM 758 O O . LEU A 1 102 ? 0.212 -6.149 16.850 1.00 88.00 102 LEU A O 1
ATOM 762 N N . LEU A 1 103 ? -0.165 -7.090 14.860 1.00 86.19 103 LEU A N 1
ATOM 763 C CA . LEU A 1 103 ? -1.528 -7.525 15.188 1.00 86.19 103 LEU A CA 1
ATOM 764 C C . LEU A 1 103 ? -1.535 -8.590 16.289 1.00 86.19 103 LEU A C 1
ATOM 766 O O . LEU A 1 103 ? -2.279 -8.462 17.264 1.00 86.19 103 LEU A O 1
ATOM 770 N N . LEU A 1 104 ? -0.667 -9.598 16.168 1.00 86.50 104 LEU A N 1
ATOM 771 C CA . LEU A 1 104 ? -0.534 -10.688 17.134 1.00 86.50 104 LEU A CA 1
ATOM 772 C C . LEU A 1 104 ? -0.062 -10.174 18.495 1.00 86.50 104 LEU A C 1
ATOM 774 O O . LEU A 1 104 ? -0.639 -10.513 19.529 1.00 86.50 104 LEU A O 1
ATOM 778 N N . THR A 1 105 ? 0.968 -9.328 18.512 1.00 84.94 105 THR A N 1
ATOM 779 C CA . THR A 1 105 ? 1.524 -8.805 19.764 1.00 84.94 105 THR A CA 1
ATOM 780 C C . THR A 1 105 ? 0.666 -7.691 20.353 1.00 84.94 105 THR A C 1
ATOM 782 O O . THR A 1 105 ? 0.496 -7.661 21.565 1.00 84.94 105 THR A O 1
ATOM 785 N N . ALA A 1 106 ? 0.041 -6.812 19.575 1.00 80.19 106 ALA A N 1
ATOM 786 C CA . ALA A 1 106 ? -0.884 -5.823 20.133 1.00 80.19 106 ALA A CA 1
ATOM 787 C C . ALA A 1 106 ? -2.230 -6.438 20.563 1.00 80.19 106 ALA A C 1
ATOM 789 O O . ALA A 1 106 ? -3.002 -5.777 21.251 1.00 80.19 106 ALA A O 1
ATOM 790 N N . GLY A 1 107 ? -2.519 -7.690 20.181 1.00 75.56 107 GLY A N 1
ATOM 791 C CA . GLY A 1 107 ? -3.804 -8.341 20.454 1.00 75.56 107 GLY A CA 1
ATOM 792 C C . GLY A 1 107 ? -4.965 -7.735 19.658 1.00 75.56 107 GLY A C 1
ATOM 793 O O . GLY A 1 107 ? -6.126 -7.906 20.030 1.00 75.56 107 GLY A O 1
ATOM 794 N N . MET A 1 108 ? -4.658 -7.018 18.574 1.00 76.44 108 MET A N 1
ATOM 795 C CA . MET A 1 108 ? -5.649 -6.369 17.723 1.00 76.44 108 MET A CA 1
ATOM 796 C C . MET A 1 108 ? -6.307 -7.401 16.812 1.00 76.44 108 MET A C 1
ATOM 798 O O . ME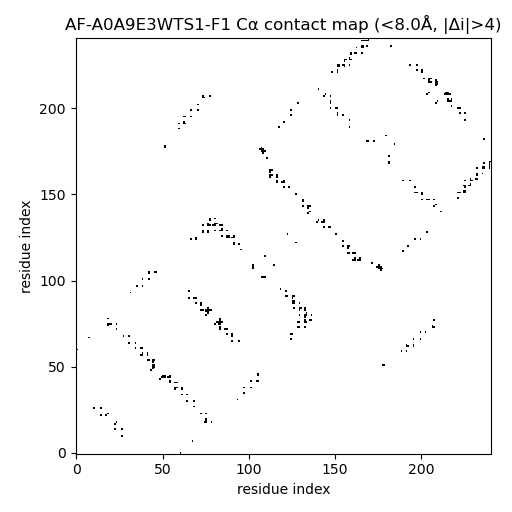T A 1 108 ? -5.633 -8.135 16.087 1.00 76.44 108 MET A O 1
ATOM 802 N N . ARG A 1 109 ? -7.640 -7.435 16.810 1.00 74.25 109 ARG A N 1
ATOM 803 C CA . ARG A 1 109 ? -8.413 -8.325 15.937 1.00 74.25 109 ARG A CA 1
ATOM 804 C C . ARG A 1 109 ? -9.038 -7.518 14.808 1.00 74.25 109 ARG A C 1
ATOM 806 O O . ARG A 1 109 ? -10.082 -6.901 14.986 1.00 74.25 109 ARG A O 1
ATOM 813 N N . LEU A 1 110 ? -8.399 -7.542 13.639 1.00 72.81 110 LEU A N 1
ATOM 814 C CA . LEU A 1 110 ? -8.995 -7.029 12.406 1.00 72.81 110 LEU A CA 1
ATOM 815 C C . LEU A 1 110 ? -9.958 -8.078 11.826 1.00 72.81 110 LEU A C 1
ATOM 817 O O . LEU A 1 110 ? -9.536 -9.216 11.595 1.00 72.81 110 LEU A O 1
ATOM 821 N N . PRO A 1 111 ? -11.227 -7.721 11.554 1.00 79.56 111 PRO A N 1
ATOM 822 C CA . PRO A 1 111 ? -12.153 -8.605 10.857 1.00 79.56 111 PRO A CA 1
ATOM 823 C C . PRO A 1 111 ? -11.599 -9.034 9.493 1.00 79.56 111 PRO A C 1
ATOM 825 O O . PRO A 1 111 ? -10.889 -8.270 8.833 1.00 79.56 111 PRO A O 1
ATOM 828 N N . LEU A 1 112 ? -11.965 -10.241 9.049 1.00 80.06 112 LEU A N 1
ATOM 829 C CA . LEU A 1 112 ? -11.411 -10.866 7.842 1.00 80.06 112 LEU A CA 1
ATOM 830 C C . LEU A 1 112 ? -11.506 -9.965 6.602 1.00 80.06 112 LEU A C 1
ATOM 832 O O . LEU A 1 112 ? -10.544 -9.883 5.850 1.00 80.06 112 LEU A O 1
ATOM 836 N N . PHE A 1 113 ? -12.617 -9.243 6.417 1.00 82.50 113 PHE A N 1
ATOM 837 C CA . PHE A 1 113 ? -12.801 -8.340 5.275 1.00 82.50 113 PHE A CA 1
ATOM 838 C C . PHE A 1 113 ? -11.803 -7.175 5.268 1.00 82.50 113 PHE A C 1
ATOM 840 O O . PHE A 1 113 ? -11.186 -6.907 4.240 1.00 82.50 113 PHE A O 1
ATOM 847 N N . TYR A 1 114 ? -11.581 -6.526 6.416 1.00 83.56 114 TYR A N 1
ATOM 848 C CA . TYR A 1 114 ? -10.591 -5.451 6.527 1.00 83.56 114 TYR A CA 1
ATOM 849 C C . TYR A 1 114 ? -9.168 -5.978 6.324 1.00 83.56 114 TYR A C 1
ATOM 851 O O . TYR A 1 114 ? -8.361 -5.336 5.656 1.00 83.56 114 TYR A O 1
ATOM 859 N N . ARG A 1 115 ? -8.868 -7.168 6.856 1.00 87.56 115 ARG A N 1
ATOM 860 C CA . ARG A 1 115 ? -7.557 -7.813 6.704 1.00 87.56 115 ARG A CA 1
ATOM 861 C C . ARG A 1 115 ? -7.289 -8.233 5.255 1.00 87.56 115 ARG A C 1
ATOM 863 O O . ARG A 1 115 ? -6.202 -7.982 4.744 1.00 87.56 115 ARG A O 1
ATOM 870 N N . ALA A 1 116 ? -8.280 -8.810 4.576 1.00 87.06 116 ALA A N 1
ATOM 871 C CA . ALA A 1 116 ? -8.183 -9.197 3.171 1.00 87.06 116 ALA A CA 1
ATOM 872 C C . ALA A 1 116 ? -7.981 -7.977 2.261 1.00 87.06 116 ALA A C 1
ATOM 874 O O . ALA A 1 116 ? -7.072 -7.983 1.433 1.00 87.06 116 ALA A O 1
ATOM 875 N N . ALA A 1 117 ? -8.761 -6.909 2.460 1.00 90.19 117 ALA A N 1
ATOM 876 C CA . ALA A 1 117 ? -8.600 -5.663 1.713 1.00 90.19 117 ALA A CA 1
ATOM 877 C C . ALA A 1 117 ? -7.217 -5.035 1.950 1.00 90.19 117 ALA A C 1
ATOM 879 O O . ALA A 1 117 ? -6.542 -4.645 1.000 1.00 90.19 117 ALA A O 1
ATOM 880 N N . TYR A 1 118 ? -6.753 -5.008 3.204 1.00 91.19 118 TYR A N 1
ATOM 881 C CA . TYR A 1 118 ? -5.428 -4.503 3.564 1.00 91.19 118 TYR A CA 1
ATOM 882 C C . TYR A 1 118 ? -4.292 -5.275 2.875 1.00 91.19 118 TYR A C 1
ATOM 884 O O . TYR A 1 118 ? -3.403 -4.662 2.282 1.00 91.19 118 TYR A O 1
ATOM 892 N N . TYR A 1 119 ? -4.317 -6.612 2.894 1.00 92.12 119 TYR A N 1
ATOM 893 C CA . TYR A 1 119 ? -3.290 -7.399 2.204 1.00 92.12 119 TYR A CA 1
ATOM 894 C C . TYR A 1 119 ? -3.405 -7.328 0.686 1.00 92.12 119 TYR A C 1
ATOM 896 O O . TYR A 1 119 ? -2.376 -7.312 0.019 1.00 92.12 119 TYR A O 1
ATOM 904 N N . GLY A 1 120 ? -4.617 -7.219 0.136 1.00 92.06 120 GLY A N 1
ATOM 905 C CA . GLY A 1 120 ? -4.814 -6.959 -1.291 1.00 92.06 120 GLY A CA 1
ATOM 906 C C . GLY A 1 120 ? -4.190 -5.628 -1.716 1.00 92.06 120 GLY A C 1
ATOM 907 O O . GLY A 1 120 ? -3.497 -5.559 -2.729 1.00 92.06 120 GLY A O 1
ATOM 908 N N . MET A 1 121 ? -4.354 -4.588 -0.898 1.00 93.38 121 MET A N 1
ATOM 909 C CA . MET A 1 121 ? -3.715 -3.287 -1.088 1.00 93.38 121 MET A CA 1
ATOM 910 C C . MET A 1 121 ? -2.187 -3.364 -0.980 1.00 93.38 121 MET A C 1
ATOM 912 O O . MET A 1 121 ? -1.490 -2.851 -1.852 1.00 93.38 121 MET A O 1
ATOM 916 N N . LEU A 1 122 ? -1.638 -4.039 0.033 1.00 92.62 122 LEU A N 1
ATOM 917 C CA . LEU A 1 122 ? -0.186 -4.244 0.122 1.00 92.62 122 LEU A CA 1
ATOM 918 C C . LEU A 1 122 ? 0.355 -5.035 -1.074 1.00 92.62 122 LEU A C 1
ATOM 920 O O . LEU A 1 122 ? 1.371 -4.656 -1.653 1.00 92.62 122 LEU A O 1
ATOM 924 N N . ALA A 1 123 ? -0.333 -6.100 -1.482 1.00 93.44 123 ALA A N 1
ATOM 925 C CA . ALA A 1 123 ? 0.046 -6.877 -2.652 1.00 93.44 123 ALA A CA 1
ATOM 926 C C . ALA A 1 123 ? 0.053 -5.999 -3.907 1.00 93.44 123 ALA A C 1
ATOM 928 O O . ALA A 1 123 ? 1.024 -6.025 -4.654 1.00 93.44 123 ALA A O 1
ATOM 929 N N . LEU A 1 124 ? -0.963 -5.155 -4.105 1.00 93.00 124 LEU A N 1
ATOM 930 C CA . LEU A 1 124 ? -0.992 -4.212 -5.222 1.00 93.00 124 LEU A CA 1
ATOM 931 C C . LEU A 1 124 ? 0.153 -3.186 -5.141 1.00 93.00 124 LEU A C 1
ATOM 933 O O . LEU A 1 124 ? 0.730 -2.831 -6.163 1.00 93.00 124 LEU A O 1
ATOM 937 N N . LEU A 1 125 ? 0.535 -2.750 -3.940 1.00 91.25 125 LEU A N 1
ATOM 938 C CA . LEU A 1 125 ? 1.625 -1.795 -3.744 1.00 91.25 125 LEU A CA 1
ATOM 939 C C . LEU A 1 125 ? 2.992 -2.351 -4.174 1.00 91.25 125 LEU A C 1
ATOM 941 O O . LEU A 1 125 ? 3.801 -1.594 -4.710 1.00 91.25 125 LEU A O 1
ATOM 945 N N . PHE A 1 126 ? 3.255 -3.639 -3.933 1.00 91.06 126 PHE A N 1
ATOM 946 C CA . PHE A 1 126 ? 4.558 -4.278 -4.172 1.00 91.06 126 PHE A CA 1
ATOM 947 C C . PHE A 1 126 ? 4.612 -5.155 -5.430 1.00 91.06 126 PHE A C 1
ATOM 949 O O . PHE A 1 126 ? 5.613 -5.146 -6.140 1.00 91.06 126 PHE A O 1
ATOM 956 N N . ALA A 1 127 ? 3.560 -5.912 -5.737 1.00 90.31 127 ALA A N 1
ATOM 957 C CA . ALA A 1 127 ? 3.547 -6.833 -6.874 1.00 90.31 127 ALA A CA 1
ATOM 958 C C . ALA A 1 127 ? 3.316 -6.112 -8.209 1.00 90.31 127 ALA A C 1
ATOM 960 O O . ALA A 1 127 ? 3.836 -6.536 -9.239 1.00 90.31 127 ALA A O 1
ATOM 961 N N . TYR A 1 128 ? 2.570 -5.003 -8.204 1.00 89.38 128 TYR A N 1
ATOM 962 C CA . TYR A 1 128 ? 2.297 -4.230 -9.416 1.00 89.38 128 TYR A CA 1
ATOM 963 C C . TYR A 1 128 ? 3.548 -3.646 -10.093 1.00 89.38 128 TYR A C 1
ATOM 965 O O . TYR A 1 128 ? 3.741 -3.903 -11.281 1.00 89.38 128 TYR A O 1
ATOM 973 N N . PRO A 1 129 ? 4.441 -2.921 -9.389 1.00 85.62 129 PRO A N 1
ATOM 974 C CA . PRO A 1 129 ? 5.696 -2.449 -9.981 1.00 85.62 129 PRO A CA 1
ATOM 975 C C . PRO A 1 129 ? 6.599 -3.597 -10.459 1.00 85.62 129 PRO A C 1
ATOM 977 O O . PRO A 1 129 ? 7.262 -3.454 -11.482 1.00 85.62 129 PRO A O 1
ATOM 980 N N . ALA A 1 130 ? 6.585 -4.759 -9.792 1.00 87.06 130 ALA A N 1
ATOM 981 C CA . ALA A 1 130 ? 7.327 -5.937 -10.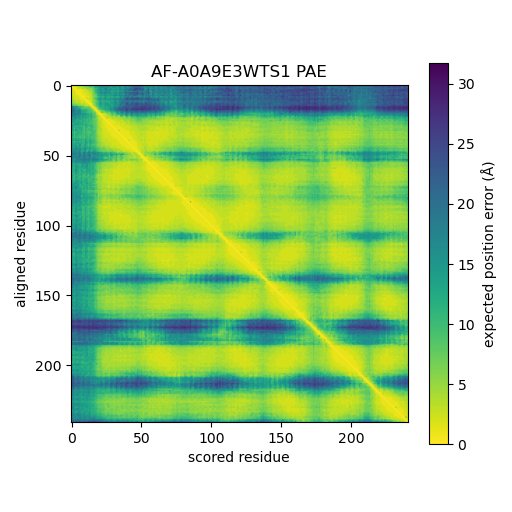250 1.00 87.06 130 ALA A CA 1
ATOM 982 C C . ALA A 1 130 ? 6.793 -6.454 -11.598 1.00 87.06 130 ALA A C 1
ATOM 984 O O . ALA A 1 130 ? 7.571 -6.776 -12.497 1.00 87.06 130 ALA A O 1
ATOM 985 N N . ALA A 1 131 ? 5.466 -6.478 -11.765 1.00 86.69 131 ALA A N 1
ATOM 986 C CA . ALA A 1 131 ? 4.835 -6.818 -13.036 1.00 86.69 131 ALA A CA 1
ATOM 987 C C . ALA A 1 131 ? 5.173 -5.790 -14.132 1.00 86.69 131 ALA A C 1
ATOM 989 O O . ALA A 1 131 ? 5.529 -6.181 -15.243 1.00 86.69 131 ALA A O 1
ATOM 990 N N . LEU A 1 132 ? 5.133 -4.487 -13.821 1.00 84.06 132 LEU A N 1
ATOM 991 C CA . LEU A 1 132 ? 5.513 -3.429 -14.768 1.00 84.06 132 LEU A CA 1
ATOM 992 C C . LEU A 1 132 ? 6.984 -3.519 -15.195 1.00 84.06 132 LEU A C 1
ATOM 994 O O . LEU A 1 132 ? 7.277 -3.370 -16.382 1.00 84.06 132 LEU A O 1
ATOM 998 N N . GLY A 1 133 ? 7.899 -3.814 -14.266 1.00 80.75 133 GLY A N 1
ATOM 999 C CA . GLY A 1 133 ? 9.314 -4.036 -14.576 1.00 80.75 133 GLY A CA 1
ATOM 1000 C C . GLY A 1 133 ? 9.498 -5.161 -15.595 1.00 80.75 133 GLY A C 1
ATOM 1001 O O . GLY A 1 133 ? 10.213 -5.007 -16.584 1.00 80.75 133 GLY A O 1
ATOM 1002 N N . TRP A 1 134 ? 8.765 -6.266 -15.436 1.00 79.50 134 TRP A N 1
ATOM 1003 C CA . TRP A 1 134 ? 8.814 -7.382 -16.385 1.00 79.50 134 TRP A CA 1
ATOM 1004 C C . TRP A 1 134 ? 8.282 -7.019 -17.784 1.00 79.50 134 TRP A C 1
ATOM 1006 O O . TRP A 1 134 ? 8.832 -7.472 -18.793 1.00 79.50 134 TRP A O 1
ATOM 1016 N N . LEU A 1 135 ? 7.252 -6.165 -17.871 1.00 76.12 135 LEU A N 1
ATOM 1017 C CA . LEU A 1 135 ? 6.779 -5.627 -19.155 1.00 76.12 135 LEU A CA 1
ATOM 1018 C C . LEU A 1 135 ? 7.815 -4.710 -19.830 1.00 76.12 135 LEU A C 1
ATOM 1020 O O . LEU A 1 135 ? 7.900 -4.717 -21.061 1.00 76.12 135 LEU A O 1
ATOM 1024 N N . SER A 1 136 ? 8.604 -3.964 -19.047 1.00 71.56 136 SER A N 1
ATOM 1025 C CA . SER A 1 136 ? 9.661 -3.072 -19.550 1.00 71.56 136 SER A CA 1
ATOM 1026 C C . SER A 1 136 ? 10.751 -3.836 -20.314 1.00 71.56 136 SER A C 1
ATOM 1028 O O . SER A 1 136 ? 11.099 -3.464 -21.434 1.00 71.56 136 SER A O 1
ATOM 1030 N N . LEU A 1 137 ? 11.210 -4.979 -19.781 1.00 66.44 137 LEU A N 1
ATOM 1031 C CA . LEU A 1 137 ? 12.223 -5.837 -20.427 1.00 66.44 137 LEU A CA 1
ATOM 1032 C C . LEU A 1 137 ? 11.856 -6.280 -21.846 1.00 66.44 137 LEU A C 1
ATOM 1034 O O . LEU A 1 137 ? 12.736 -6.509 -22.669 1.00 66.44 137 LEU A O 1
ATOM 1038 N N . HIS A 1 138 ? 10.564 -6.429 -22.135 1.00 68.12 138 HIS A N 1
ATOM 1039 C CA . HIS A 1 138 ? 10.098 -6.904 -23.436 1.00 68.12 138 HIS A CA 1
ATOM 1040 C C . HIS A 1 138 ? 9.951 -5.774 -24.471 1.00 68.12 138 HIS A C 1
ATOM 1042 O O . HIS A 1 138 ? 9.405 -6.016 -25.548 1.00 68.12 138 HIS A O 1
ATOM 1048 N N . GLY A 1 139 ? 10.370 -4.540 -24.155 1.00 65.69 139 GLY A N 1
ATOM 1049 C CA . GLY A 1 139 ? 10.279 -3.386 -25.060 1.00 65.69 139 GLY A CA 1
ATOM 1050 C C . GLY A 1 139 ? 8.841 -2.963 -25.381 1.00 65.69 139 GLY A C 1
ATOM 1051 O O . GLY A 1 139 ? 8.588 -2.286 -26.376 1.00 65.69 139 GLY A O 1
ATOM 1052 N N . GLN A 1 140 ? 7.866 -3.376 -24.563 1.00 72.06 140 GLN A N 1
ATOM 1053 C CA . GLN A 1 140 ? 6.439 -3.153 -24.809 1.00 72.06 140 GLN A CA 1
ATOM 1054 C C . GLN A 1 140 ? 5.978 -1.803 -24.240 1.00 72.06 140 GLN A C 1
ATOM 1056 O O . GLN A 1 140 ? 5.044 -1.750 -23.436 1.00 72.06 140 GLN A O 1
ATOM 1061 N N . ASN A 1 141 ? 6.604 -0.705 -24.681 1.00 71.56 141 ASN A N 1
ATOM 1062 C CA . ASN A 1 141 ? 6.377 0.655 -24.159 1.00 71.56 141 ASN A CA 1
ATOM 1063 C C . ASN A 1 141 ? 4.893 1.058 -24.142 1.00 71.56 141 ASN A C 1
ATOM 1065 O O . ASN A 1 141 ? 4.426 1.682 -23.193 1.00 71.56 141 ASN A O 1
ATOM 1069 N N . GLN A 1 142 ? 4.119 0.637 -25.147 1.00 75.00 142 GLN A N 1
ATOM 1070 C CA . GLN A 1 142 ? 2.678 0.895 -25.190 1.00 75.00 142 GLN A CA 1
ATOM 1071 C C . GLN A 1 142 ? 1.918 0.162 -24.073 1.00 75.00 142 GLN A C 1
ATOM 1073 O O . GLN A 1 142 ? 1.046 0.749 -23.437 1.00 75.00 142 GLN A O 1
ATOM 1078 N N . LYS A 1 143 ? 2.240 -1.109 -23.797 1.00 80.44 143 LYS A N 1
ATOM 1079 C CA . LYS A 1 143 ? 1.584 -1.870 -22.718 1.00 80.44 143 LYS A CA 1
ATOM 1080 C C . LYS A 1 143 ? 2.000 -1.378 -21.336 1.00 80.44 143 LYS A C 1
ATOM 1082 O O . LYS A 1 143 ? 1.194 -1.436 -20.413 1.00 80.44 143 LYS A O 1
ATOM 1087 N N . LEU A 1 144 ? 3.225 -0.876 -21.205 1.00 80.19 144 LEU A N 1
ATOM 1088 C CA . LEU A 1 144 ? 3.715 -0.258 -19.978 1.00 80.19 144 LEU A CA 1
ATOM 1089 C C . LEU A 1 144 ? 2.929 1.021 -19.646 1.00 80.19 144 LEU A C 1
ATOM 1091 O O . LEU A 1 144 ? 2.458 1.143 -18.518 1.00 80.19 144 LEU A O 1
ATOM 1095 N N . ALA A 1 145 ? 2.678 1.897 -20.628 1.00 79.56 145 ALA A N 1
ATOM 1096 C CA . ALA A 1 145 ? 1.829 3.082 -20.447 1.00 79.56 145 ALA A CA 1
ATOM 1097 C C . ALA A 1 145 ? 0.389 2.713 -20.036 1.00 79.56 145 ALA A C 1
ATOM 1099 O O . ALA A 1 145 ? -0.163 3.272 -19.087 1.00 79.56 145 ALA A O 1
ATOM 1100 N N . TRP A 1 146 ? -0.203 1.699 -20.681 1.00 83.38 146 TRP A N 1
ATOM 1101 C CA . TRP A 1 146 ? -1.511 1.172 -20.270 1.00 83.38 146 TRP A CA 1
ATOM 1102 C C . TRP A 1 146 ? -1.495 0.591 -18.854 1.00 83.38 146 TRP A C 1
ATOM 1104 O O . TRP A 1 146 ? -2.463 0.764 -18.117 1.00 83.38 146 TRP A O 1
ATOM 1114 N N . GLY A 1 147 ? -0.405 -0.064 -18.452 1.00 84.69 147 GLY A N 1
ATOM 1115 C CA . GLY A 1 147 ? -0.207 -0.523 -17.081 1.00 84.69 147 GLY A CA 1
ATOM 1116 C C . GLY A 1 147 ? -0.215 0.644 -16.093 1.00 84.69 147 GLY A C 1
ATOM 1117 O O . GLY A 1 147 ? -1.029 0.682 -15.177 1.00 84.69 147 GLY A O 1
ATOM 1118 N N . VAL A 1 148 ? 0.606 1.668 -16.314 1.00 84.75 148 VAL A N 1
ATOM 1119 C CA . VAL A 1 148 ? 0.625 2.856 -15.442 1.00 84.75 148 VAL A CA 1
ATOM 1120 C C . VAL A 1 148 ? -0.767 3.506 -15.341 1.00 84.75 148 VAL A C 1
ATOM 1122 O O . VAL A 1 148 ? -1.200 3.854 -14.241 1.00 84.75 148 VAL A O 1
ATOM 1125 N N . PHE A 1 149 ? -1.520 3.567 -16.444 1.00 85.25 149 PHE A N 1
ATOM 1126 C CA . PHE A 1 149 ? -2.902 4.064 -16.460 1.00 85.25 149 PHE A CA 1
ATOM 1127 C C . PHE A 1 149 ? -3.909 3.164 -15.714 1.00 85.25 149 PHE A C 1
ATOM 1129 O O . PHE A 1 149 ? -4.857 3.660 -15.102 1.00 85.25 149 PHE A O 1
ATOM 1136 N N . LEU A 1 150 ? -3.726 1.841 -15.736 1.00 89.69 150 LEU A N 1
ATOM 1137 C CA . LEU A 1 150 ? -4.602 0.875 -15.056 1.00 89.69 150 LEU A CA 1
ATOM 1138 C C . LEU A 1 150 ? -4.391 0.839 -13.538 1.00 89.69 150 LEU A C 1
ATOM 1140 O O . LEU A 1 150 ? -5.299 0.438 -12.806 1.00 89.69 150 LEU A O 1
ATOM 1144 N N . PHE A 1 151 ? -3.229 1.266 -13.045 1.00 90.00 151 PHE A N 1
ATOM 1145 C CA . PHE A 1 151 ? -2.926 1.276 -11.615 1.00 90.00 151 PHE A CA 1
ATOM 1146 C C . PHE A 1 151 ? -3.978 1.996 -10.746 1.00 90.00 151 PHE A C 1
ATOM 1148 O O . PHE A 1 151 ? -4.497 1.360 -9.824 1.00 90.00 151 PHE A O 1
ATOM 1155 N N . PRO A 1 152 ? -4.358 3.267 -11.000 1.00 90.12 152 PRO A N 1
ATOM 1156 C CA . PRO A 1 152 ? -5.346 3.965 -10.173 1.00 90.12 152 PRO A CA 1
ATOM 1157 C C . PRO A 1 152 ? -6.742 3.326 -10.232 1.00 90.12 152 PRO A C 1
ATOM 1159 O O . PRO A 1 152 ? -7.484 3.393 -9.252 1.00 90.12 152 PRO A O 1
ATOM 1162 N N . TRP A 1 153 ? -7.090 2.647 -11.330 1.00 92.44 153 TRP A N 1
ATOM 1163 C CA . TRP A 1 153 ? -8.321 1.856 -11.428 1.00 92.44 153 TRP A CA 1
ATOM 1164 C C . TRP A 1 153 ? -8.280 0.622 -10.530 1.00 92.44 153 TRP A C 1
ATOM 1166 O O . TRP A 1 153 ? -9.211 0.387 -9.760 1.00 92.44 153 TRP A O 1
ATOM 1176 N N . LEU A 1 154 ? -7.189 -0.143 -10.574 1.00 92.88 154 LEU A N 1
ATOM 1177 C CA . LEU A 1 154 ? -7.003 -1.299 -9.695 1.00 92.88 154 LEU A CA 1
ATOM 1178 C C . LEU A 1 154 ? -6.943 -0.879 -8.224 1.00 92.88 154 LEU A C 1
ATOM 1180 O O . LEU A 1 154 ? -7.526 -1.545 -7.370 1.00 92.88 154 LEU A O 1
ATOM 1184 N N . ALA A 1 155 ? -6.303 0.254 -7.935 1.00 91.44 155 ALA A N 1
ATOM 1185 C CA . ALA A 1 155 ? -6.275 0.839 -6.603 1.00 91.44 155 ALA A CA 1
ATOM 1186 C C . ALA A 1 155 ? -7.684 1.218 -6.131 1.00 91.44 155 ALA A C 1
ATOM 1188 O O . ALA A 1 155 ? -8.052 0.903 -5.000 1.00 91.44 155 ALA A O 1
ATOM 1189 N N . ALA A 1 156 ? -8.500 1.832 -6.991 1.00 91.69 156 ALA A N 1
ATOM 1190 C CA . ALA A 1 156 ? -9.891 2.149 -6.685 1.00 91.69 156 ALA A CA 1
ATOM 1191 C C . ALA A 1 156 ? -10.719 0.886 -6.405 1.00 91.69 156 ALA A C 1
ATOM 1193 O O . ALA A 1 156 ? -11.407 0.824 -5.388 1.00 91.69 156 ALA A O 1
ATOM 1194 N N . VAL A 1 157 ? -10.595 -0.154 -7.236 1.00 92.62 157 VAL A N 1
ATOM 1195 C CA . VAL A 1 157 ? -11.265 -1.448 -7.012 1.00 92.62 157 VAL A CA 1
ATOM 1196 C C . VAL A 1 157 ? -10.824 -2.076 -5.690 1.00 92.62 157 VAL A C 1
ATOM 1198 O O . VAL A 1 157 ? -11.674 -2.522 -4.920 1.00 92.62 157 VAL A O 1
ATOM 1201 N N . ALA A 1 158 ? -9.525 -2.047 -5.373 1.00 91.31 158 ALA A N 1
ATOM 1202 C CA . ALA A 1 158 ? -9.011 -2.523 -4.091 1.00 91.31 158 ALA A CA 1
ATOM 1203 C C . ALA A 1 158 ? -9.639 -1.766 -2.908 1.00 91.31 158 ALA A C 1
ATOM 1205 O O . ALA A 1 158 ? -10.008 -2.391 -1.917 1.00 91.31 158 ALA A O 1
ATOM 1206 N N . HIS A 1 159 ? -9.852 -0.451 -3.021 1.00 88.00 159 HIS A N 1
ATOM 1207 C CA . HIS A 1 159 ? -10.576 0.324 -2.004 1.00 88.00 159 HIS A CA 1
ATOM 1208 C C . HIS A 1 159 ? -12.059 -0.044 -1.931 1.00 88.00 159 HIS A C 1
ATOM 1210 O O . HIS A 1 159 ? -12.592 -0.188 -0.833 1.00 88.00 159 HIS A O 1
ATOM 1216 N N . LEU A 1 160 ? -12.720 -0.286 -3.062 1.00 90.50 160 LEU A N 1
ATOM 1217 C CA . LEU A 1 160 ? -14.124 -0.707 -3.088 1.00 90.50 160 LEU A CA 1
ATOM 1218 C C . LEU A 1 160 ? -14.353 -2.087 -2.449 1.00 90.50 160 LEU A C 1
ATOM 1220 O O . LEU A 1 160 ? -15.460 -2.357 -1.986 1.00 90.50 160 LEU A O 1
ATOM 1224 N N . THR A 1 161 ? -13.325 -2.935 -2.313 1.00 88.38 161 THR A N 1
ATOM 1225 C CA . THR A 1 161 ? -13.444 -4.182 -1.526 1.00 88.38 161 THR A CA 1
ATOM 1226 C C . THR A 1 161 ? -13.757 -3.943 -0.043 1.00 88.38 161 THR A C 1
ATOM 1228 O O . THR A 1 161 ? -14.184 -4.868 0.647 1.00 88.38 161 THR A O 1
ATOM 1231 N N . LEU A 1 162 ? -13.617 -2.702 0.444 1.00 86.44 162 LEU A N 1
ATOM 1232 C CA . LEU A 1 162 ? -14.030 -2.281 1.785 1.00 86.44 162 LEU A CA 1
ATOM 1233 C C . LEU A 1 162 ? -15.535 -2.001 1.903 1.00 86.44 162 LEU A C 1
ATOM 1235 O O . LEU A 1 162 ? -16.028 -1.898 3.024 1.00 86.44 162 LEU A O 1
ATOM 1239 N N . LEU A 1 163 ? -16.286 -1.910 0.797 1.00 86.12 163 LEU A N 1
ATOM 1240 C CA . LEU A 1 163 ? -17.732 -1.636 0.820 1.00 86.12 163 LEU A CA 1
ATOM 1241 C C . LEU A 1 163 ? -18.535 -2.613 1.697 1.00 86.12 163 LEU A C 1
ATOM 1243 O O . LEU A 1 163 ? -19.347 -2.150 2.501 1.00 86.12 163 LEU A O 1
ATOM 1247 N N . PRO A 1 164 ? -18.323 -3.944 1.627 1.00 82.31 164 PRO A N 1
ATOM 1248 C CA . PRO A 1 164 ? -19.039 -4.870 2.501 1.00 82.31 164 PRO A CA 1
ATOM 1249 C C . PRO A 1 164 ? -18.715 -4.597 3.976 1.00 82.31 164 PRO A C 1
ATOM 1251 O O . PRO A 1 164 ? -19.592 -4.634 4.837 1.00 82.31 164 PRO A O 1
ATOM 1254 N N . ALA A 1 165 ? -17.459 -4.255 4.267 1.00 79.44 165 ALA A N 1
ATOM 1255 C CA . ALA A 1 165 ? -17.003 -3.949 5.615 1.00 79.44 165 ALA A CA 1
ATOM 1256 C C . ALA A 1 165 ? -17.588 -2.624 6.146 1.00 79.44 165 ALA A C 1
ATOM 1258 O O . ALA A 1 165 ? -17.914 -2.542 7.333 1.00 79.44 165 ALA A O 1
ATOM 1259 N N . ALA A 1 166 ? -17.788 -1.628 5.274 1.00 79.25 166 ALA A N 1
ATOM 1260 C CA . ALA A 1 166 ? -18.475 -0.375 5.592 1.00 79.25 166 ALA A CA 1
ATOM 1261 C C . ALA A 1 166 ? -19.940 -0.613 5.975 1.00 79.25 166 ALA A C 1
ATOM 1263 O O . ALA A 1 166 ? -20.379 -0.168 7.035 1.00 79.25 166 ALA A O 1
ATOM 1264 N N . ARG A 1 167 ? -20.659 -1.412 5.177 1.00 79.44 167 ARG A N 1
ATOM 1265 C CA . ARG A 1 167 ? -22.077 -1.744 5.403 1.00 79.44 167 ARG A CA 1
ATOM 1266 C C . ARG A 1 167 ? -22.331 -2.505 6.701 1.00 79.44 167 ARG A C 1
ATOM 1268 O O . ARG A 1 167 ? -23.369 -2.333 7.333 1.00 79.44 167 ARG A O 1
ATOM 1275 N N . TRP A 1 168 ? -21.388 -3.348 7.122 1.00 69.62 168 TRP A N 1
ATOM 1276 C CA . TRP A 1 168 ? -21.505 -4.123 8.364 1.00 69.62 168 TRP A CA 1
ATOM 1277 C C . TRP A 1 168 ? -20.878 -3.447 9.596 1.00 69.62 168 TRP A C 1
ATOM 1279 O O . TRP A 1 168 ? -20.904 -4.029 10.685 1.00 69.62 168 TRP A O 1
ATOM 1289 N N . GLY A 1 169 ? -20.366 -2.216 9.463 1.00 63.00 169 GLY A N 1
ATOM 1290 C CA . GLY A 1 169 ? -19.534 -1.533 10.461 1.00 63.00 169 GLY A CA 1
ATOM 1291 C C . GLY A 1 169 ? -20.122 -1.451 11.875 1.00 63.00 169 GLY A C 1
ATOM 1292 O O . GLY A 1 169 ? -19.411 -1.723 12.842 1.00 63.00 169 GLY A O 1
ATOM 1293 N N . ASN A 1 170 ? -21.424 -1.180 12.020 1.00 60.47 170 ASN A N 1
ATOM 1294 C CA . ASN A 1 170 ? -22.059 -1.054 13.340 1.00 60.47 170 ASN A CA 1
ATOM 1295 C C . ASN A 1 170 ? -22.246 -2.417 14.051 1.00 60.47 170 ASN A C 1
ATOM 1297 O O . ASN A 1 170 ? -22.218 -2.498 15.278 1.00 60.47 170 ASN A O 1
ATOM 1301 N N . ARG A 1 171 ? -22.358 -3.522 13.293 1.00 60.38 171 ARG A N 1
ATOM 1302 C CA . ARG A 1 171 ? -22.462 -4.890 13.845 1.00 60.38 171 ARG A CA 1
ATOM 1303 C C . ARG A 1 171 ? -21.105 -5.471 14.255 1.00 60.38 171 ARG A C 1
ATOM 1305 O O . ARG A 1 171 ? -21.058 -6.372 15.085 1.00 60.38 171 ARG A O 1
ATOM 1312 N N . MET A 1 172 ? -20.007 -4.932 13.722 1.00 58.22 172 MET A N 1
ATOM 1313 C CA . MET A 1 172 ? -18.629 -5.338 14.042 1.00 58.22 172 MET A CA 1
ATOM 1314 C C . MET A 1 172 ? -18.040 -4.599 15.267 1.00 58.22 172 MET A C 1
ATOM 1316 O O . MET A 1 172 ? -16.830 -4.631 15.484 1.00 58.22 172 MET A O 1
ATOM 1320 N N . ARG A 1 173 ? -18.886 -3.943 16.083 1.00 56.50 173 ARG A N 1
ATOM 1321 C CA . ARG A 1 173 ? -18.509 -3.198 17.305 1.00 56.50 173 ARG A CA 1
ATOM 1322 C C . ARG A 1 173 ? -17.896 -4.057 18.423 1.00 56.50 173 ARG A C 1
ATOM 1324 O O . ARG A 1 173 ? -17.276 -3.504 19.328 1.00 56.50 173 ARG A O 1
ATOM 1331 N N . PHE A 1 174 ? -18.074 -5.378 18.410 1.00 50.59 174 PHE A N 1
ATOM 1332 C CA . PHE A 1 174 ? -17.761 -6.223 19.564 1.00 50.59 174 PHE A CA 1
ATOM 1333 C C . PHE A 1 174 ? -16.358 -6.853 19.496 1.00 50.59 174 PHE A C 1
ATOM 1335 O O . PHE A 1 174 ? -16.126 -7.788 18.737 1.00 50.59 174 PHE A O 1
ATOM 1342 N N . GLY A 1 175 ? -15.451 -6.400 20.376 1.00 58.56 175 GLY A N 1
ATOM 1343 C CA . GLY A 1 175 ? -14.284 -7.190 20.804 1.00 58.56 175 GLY A CA 1
ATOM 1344 C C . GLY A 1 175 ? -12.958 -6.975 20.060 1.00 58.56 175 GLY A C 1
ATOM 1345 O O . GLY A 1 175 ? -12.157 -7.905 19.986 1.00 58.56 175 GLY A O 1
ATOM 1346 N N . ASN A 1 176 ? -12.688 -5.772 19.540 1.00 62.41 176 ASN A N 1
ATOM 1347 C CA . ASN A 1 176 ? -11.515 -5.518 18.682 1.00 62.41 176 ASN A CA 1
ATOM 1348 C C . ASN A 1 176 ? -10.183 -5.297 19.435 1.00 62.41 176 ASN A C 1
ATOM 1350 O O . ASN A 1 176 ? -9.145 -5.098 18.806 1.00 62.41 176 ASN A O 1
ATOM 1354 N N . GLY A 1 177 ? -10.185 -5.345 20.772 1.00 63.81 177 GLY A N 1
ATOM 1355 C CA . GLY A 1 177 ? -8.977 -5.220 21.603 1.00 63.81 177 GLY A CA 1
ATOM 1356 C C . GLY A 1 177 ? -8.382 -3.805 21.691 1.00 63.81 177 GLY A C 1
ATOM 1357 O O . GLY A 1 177 ? -7.436 -3.599 22.444 1.00 63.81 177 GLY A O 1
ATOM 1358 N N . THR A 1 178 ? -8.943 -2.828 20.971 1.00 67.38 178 THR A N 1
ATOM 1359 C CA . THR A 1 178 ? -8.509 -1.420 20.949 1.00 67.38 178 THR A CA 1
ATOM 1360 C C . THR A 1 178 ? -9.557 -0.493 21.580 1.00 67.38 178 THR A C 1
ATOM 1362 O O . THR A 1 178 ? -10.748 -0.744 21.396 1.00 67.38 178 THR A O 1
ATOM 1365 N N . PRO A 1 179 ? -9.164 0.620 22.230 1.00 67.38 179 PRO A N 1
ATOM 1366 C CA . PRO A 1 179 ? -10.100 1.587 22.819 1.00 67.38 179 PRO A CA 1
ATOM 1367 C C . PRO A 1 179 ? -10.758 2.531 21.796 1.00 67.38 179 PRO A C 1
ATOM 1369 O O . PRO A 1 179 ? -11.547 3.394 22.170 1.00 67.38 179 PRO A O 1
ATOM 1372 N N . TRP A 1 180 ? -10.414 2.424 20.512 1.00 67.31 180 TRP A N 1
ATOM 1373 C CA . TRP A 1 180 ? -10.871 3.360 19.491 1.00 67.31 180 TRP A CA 1
ATOM 1374 C C . TRP A 1 180 ? -12.327 3.130 19.081 1.00 67.31 180 TRP A C 1
ATOM 1376 O O . TRP A 1 180 ? -12.738 2.008 18.779 1.00 67.31 180 TRP A O 1
ATOM 1386 N N . SER A 1 181 ? -13.091 4.221 19.021 1.00 69.88 181 SER A N 1
ATOM 1387 C CA . SER A 1 181 ? -14.479 4.218 18.576 1.00 69.88 181 SER A CA 1
ATOM 1388 C C . SER A 1 181 ? -14.591 4.179 17.051 1.00 69.88 181 SER A C 1
ATOM 1390 O O . SER A 1 181 ? -13.760 4.701 16.302 1.00 69.88 181 SER A O 1
ATOM 1392 N N . TRP A 1 182 ? -15.668 3.558 16.581 1.00 66.00 182 TRP A N 1
ATOM 1393 C CA . TRP A 1 182 ? -16.114 3.685 15.199 1.00 66.00 182 TRP A CA 1
ATOM 1394 C C . TRP A 1 182 ? -16.590 5.134 14.960 1.00 66.00 182 TRP A C 1
ATOM 1396 O O . TRP A 1 182 ? -17.290 5.659 15.831 1.00 66.00 182 TRP A O 1
ATOM 1406 N N . PRO A 1 183 ? -16.237 5.802 13.844 1.00 68.62 183 PRO A N 1
ATOM 1407 C CA . PRO A 1 183 ? -15.602 5.272 12.632 1.00 68.62 183 PRO A CA 1
ATOM 1408 C C . PRO A 1 183 ? -14.070 5.415 12.580 1.00 68.62 183 PRO A C 1
ATOM 1410 O O . PRO A 1 183 ? -13.464 4.975 11.612 1.00 68.62 183 PRO A O 1
ATOM 1413 N N . LEU A 1 184 ? -13.401 6.006 13.575 1.00 69.75 184 LEU A N 1
ATOM 1414 C CA . LEU A 1 184 ? -11.947 6.238 13.501 1.00 69.75 184 LEU A CA 1
ATOM 1415 C C . LEU A 1 184 ? -11.137 4.940 13.366 1.00 69.75 184 LEU A C 1
ATOM 1417 O O . LEU A 1 184 ? -10.160 4.904 12.614 1.00 69.75 184 LEU A O 1
ATOM 1421 N N . TYR A 1 185 ? -11.565 3.867 14.034 1.00 67.75 185 TYR A N 1
ATOM 1422 C CA . TYR A 1 185 ? -11.013 2.531 13.827 1.00 67.75 185 TYR A CA 1
ATOM 1423 C C . TYR A 1 185 ? -11.967 1.651 13.009 1.00 67.75 185 TYR A C 1
ATOM 1425 O O . TYR A 1 185 ? -13.141 1.544 13.376 1.00 67.75 185 TYR A O 1
ATOM 1433 N N . PRO A 1 186 ? -11.498 0.977 11.938 1.00 73.31 186 PRO A N 1
ATOM 1434 C CA . PRO A 1 186 ? -10.137 0.948 11.371 1.00 73.31 186 PRO A CA 1
ATOM 1435 C C . PRO A 1 186 ? -9.890 1.950 10.217 1.00 73.31 186 PRO A C 1
ATOM 1437 O O . PRO A 1 186 ? -8.872 1.855 9.530 1.00 73.31 186 PRO A O 1
ATOM 1440 N N . TRP A 1 187 ? -10.795 2.901 9.961 1.00 81.38 187 TRP A N 1
ATOM 1441 C CA . TRP A 1 187 ? -10.779 3.717 8.737 1.00 81.38 187 TRP A CA 1
ATOM 1442 C C . TRP A 1 187 ? -9.561 4.626 8.563 1.00 81.38 187 TRP A C 1
ATOM 1444 O O . TRP A 1 187 ? -9.153 4.854 7.424 1.00 81.38 187 TRP A O 1
ATOM 1454 N N . SER A 1 188 ? -8.920 5.089 9.643 1.00 84.81 188 SER A N 1
ATOM 1455 C CA . SER A 1 188 ? -7.711 5.922 9.528 1.00 84.81 188 SER A CA 1
ATOM 1456 C C . SER A 1 188 ? -6.588 5.234 8.742 1.00 84.81 188 SER A C 1
ATOM 1458 O O . SER A 1 188 ? -5.866 5.890 7.995 1.00 84.81 188 SER A O 1
ATOM 1460 N N . LEU A 1 189 ? -6.467 3.907 8.870 1.00 86.12 189 LEU A N 1
ATOM 1461 C CA . LEU A 1 189 ? -5.498 3.101 8.125 1.00 86.12 189 LEU A CA 1
ATOM 1462 C C . LEU A 1 189 ? -5.765 3.159 6.616 1.00 86.12 189 LEU A C 1
ATOM 1464 O O . LEU A 1 189 ? -4.844 3.351 5.826 1.00 86.12 189 LEU A O 1
ATOM 1468 N N . PHE A 1 190 ? -7.031 3.023 6.224 1.00 87.81 190 PHE A N 1
ATOM 1469 C CA . PHE A 1 190 ? -7.441 3.001 4.822 1.00 87.81 190 PHE A CA 1
ATOM 1470 C C . PHE A 1 190 ? -7.395 4.383 4.175 1.00 87.81 190 PHE A C 1
ATOM 1472 O O . PHE A 1 190 ? -7.064 4.481 3.000 1.00 87.81 190 PHE A O 1
ATOM 1479 N N . VAL A 1 191 ? -7.624 5.455 4.938 1.00 88.62 191 VAL A N 1
ATOM 1480 C CA . VAL A 1 191 ? -7.376 6.827 4.465 1.00 88.62 191 VAL A CA 1
ATOM 1481 C C . VAL A 1 191 ? -5.890 7.032 4.160 1.00 88.62 191 VAL A C 1
ATOM 1483 O O . VAL A 1 191 ? -5.541 7.570 3.112 1.00 88.62 191 VAL A O 1
ATOM 1486 N N . PHE A 1 192 ? -4.993 6.560 5.031 1.00 89.06 192 PHE A N 1
ATOM 1487 C CA . PHE A 1 192 ? -3.552 6.639 4.771 1.00 89.06 192 PHE A CA 1
ATOM 1488 C C . PHE A 1 192 ? -3.118 5.772 3.590 1.00 89.06 192 PHE A C 1
ATOM 1490 O O . PHE A 1 192 ? -2.278 6.206 2.803 1.00 89.06 192 PHE A O 1
ATOM 1497 N N . LEU A 1 193 ? -3.702 4.582 3.427 1.00 89.81 193 LEU A N 1
ATOM 1498 C CA . LEU A 1 193 ? -3.478 3.765 2.235 1.00 89.81 193 LEU A CA 1
ATOM 1499 C C . LEU A 1 193 ? -3.973 4.474 0.977 1.00 89.81 193 LEU A C 1
ATOM 1501 O O . LEU A 1 193 ? -3.238 4.513 -0.001 1.00 89.81 193 LEU A O 1
ATOM 1505 N N . TRP A 1 194 ? -5.140 5.112 1.006 1.00 91.88 194 TRP A N 1
ATOM 1506 C CA . TRP A 1 194 ? -5.636 5.898 -0.123 1.00 91.88 194 TRP A CA 1
ATOM 1507 C C . TRP A 1 194 ? -4.641 6.987 -0.539 1.00 91.88 194 TRP A C 1
ATOM 1509 O O . TRP A 1 194 ? -4.286 7.087 -1.715 1.00 91.88 194 TRP A O 1
ATOM 1519 N N . ILE A 1 195 ? -4.104 7.734 0.435 1.00 90.50 195 ILE A N 1
ATOM 1520 C CA . ILE A 1 195 ? -3.043 8.725 0.193 1.00 90.50 195 ILE A CA 1
ATOM 1521 C C . ILE A 1 195 ? -1.797 8.041 -0.384 1.00 90.50 195 ILE A C 1
ATOM 1523 O O . ILE A 1 195 ? -1.217 8.531 -1.352 1.00 90.50 195 ILE A O 1
ATOM 1527 N N . ALA A 1 196 ? -1.399 6.891 0.166 1.00 89.38 196 ALA A N 1
ATOM 1528 C CA . ALA A 1 196 ? -0.259 6.131 -0.328 1.00 89.38 196 ALA A CA 1
ATOM 1529 C C . ALA A 1 196 ? -0.445 5.686 -1.786 1.00 89.38 196 ALA A C 1
ATOM 1531 O O . ALA A 1 196 ? 0.489 5.796 -2.572 1.00 89.38 196 ALA A O 1
ATOM 1532 N N . PHE A 1 197 ? -1.646 5.262 -2.181 1.00 90.69 197 PHE A N 1
ATOM 1533 C CA . PHE A 1 197 ? -1.976 4.908 -3.563 1.00 90.69 197 PHE A CA 1
ATOM 1534 C C . PHE A 1 197 ? -2.002 6.115 -4.501 1.00 90.69 197 PHE A C 1
ATOM 1536 O O . PHE A 1 197 ? -1.546 6.006 -5.641 1.00 90.69 197 PHE A O 1
ATOM 1543 N N . ALA A 1 198 ? -2.470 7.274 -4.036 1.00 89.75 198 ALA A N 1
ATOM 1544 C CA . ALA A 1 198 ? -2.390 8.513 -4.805 1.00 89.75 198 ALA A CA 1
ATOM 1545 C C . ALA A 1 198 ? -0.923 8.907 -5.065 1.00 89.75 198 ALA A C 1
ATOM 1547 O O . ALA A 1 198 ? -0.532 9.138 -6.211 1.00 89.75 198 ALA A O 1
ATOM 1548 N N . LEU A 1 199 ? -0.084 8.878 -4.021 1.00 88.31 199 LEU A N 1
ATOM 1549 C CA . LEU A 1 199 ? 1.361 9.107 -4.135 1.00 88.31 199 LE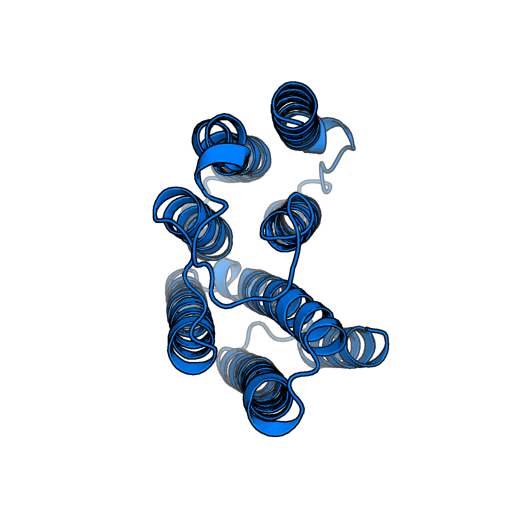U A CA 1
ATOM 1550 C C . LEU A 1 199 ? 2.044 8.054 -5.015 1.00 88.31 199 LEU A C 1
ATOM 1552 O O . LEU A 1 199 ? 2.936 8.390 -5.792 1.00 88.31 199 LEU A O 1
ATOM 1556 N N . ARG A 1 200 ? 1.608 6.791 -4.936 1.00 88.94 200 ARG A N 1
ATOM 1557 C CA . ARG A 1 200 ? 2.127 5.698 -5.766 1.00 88.94 200 ARG A CA 1
ATOM 1558 C C . ARG A 1 200 ? 1.786 5.885 -7.240 1.00 88.94 200 ARG A C 1
ATOM 1560 O O . ARG A 1 200 ? 2.636 5.653 -8.092 1.00 88.94 200 ARG A O 1
ATOM 1567 N N . THR A 1 201 ? 0.572 6.341 -7.540 1.00 87.56 201 THR A N 1
ATOM 1568 C CA . THR A 1 201 ? 0.144 6.656 -8.913 1.00 87.56 201 THR A CA 1
ATOM 1569 C C . THR A 1 201 ? 1.064 7.720 -9.511 1.00 87.56 201 THR A C 1
ATOM 1571 O O . THR A 1 201 ? 1.605 7.533 -10.598 1.00 87.56 201 THR A O 1
ATOM 1574 N N . TYR A 1 202 ? 1.336 8.783 -8.748 1.00 85.25 202 TYR A N 1
ATOM 1575 C CA . TYR A 1 202 ? 2.310 9.803 -9.130 1.00 85.25 202 TYR A CA 1
ATOM 1576 C C . TYR A 1 202 ? 3.726 9.222 -9.300 1.00 85.25 202 TYR A C 1
ATOM 1578 O O . TYR A 1 202 ? 4.363 9.439 -10.330 1.00 85.25 202 TYR A O 1
ATOM 1586 N N . SER A 1 203 ? 4.217 8.420 -8.347 1.00 82.94 203 SER A N 1
ATOM 1587 C CA . SER A 1 203 ? 5.570 7.852 -8.437 1.00 82.94 203 SER A CA 1
ATOM 1588 C C . SER A 1 203 ? 5.750 6.937 -9.650 1.00 82.94 203 S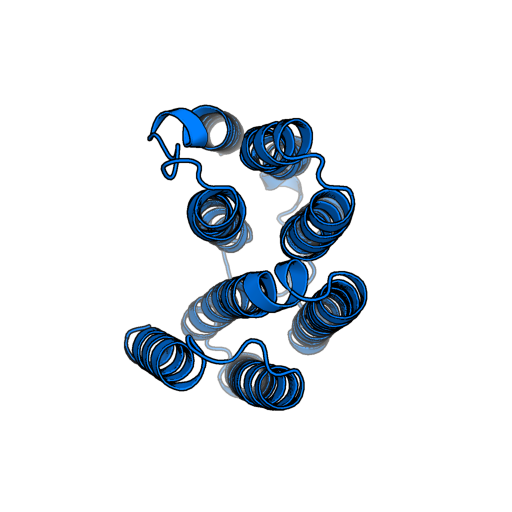ER A C 1
ATOM 1590 O O . SER A 1 203 ? 6.808 6.962 -10.265 1.00 82.94 203 SER A O 1
ATOM 1592 N N . LEU A 1 204 ? 4.733 6.144 -10.010 1.00 83.94 204 LEU A N 1
ATOM 1593 C CA . LEU A 1 204 ? 4.805 5.224 -11.148 1.00 83.94 204 LEU A CA 1
ATOM 1594 C C . LEU A 1 204 ? 4.880 5.975 -12.478 1.00 83.94 204 LEU A C 1
ATOM 1596 O O . LEU A 1 204 ? 5.712 5.625 -13.307 1.00 83.94 204 LEU A O 1
ATOM 1600 N N . THR A 1 205 ? 4.086 7.038 -12.656 1.00 81.81 205 THR A N 1
ATOM 1601 C CA . THR A 1 205 ? 4.195 7.889 -13.857 1.00 81.81 205 THR A CA 1
ATOM 1602 C C . THR A 1 205 ? 5.592 8.493 -13.988 1.00 81.81 205 THR A C 1
ATOM 1604 O O . THR A 1 205 ? 6.194 8.439 -15.054 1.00 81.81 205 THR A O 1
ATOM 1607 N N . TYR A 1 206 ? 6.172 8.984 -12.890 1.00 78.31 206 TYR A N 1
ATOM 1608 C CA . TYR A 1 206 ? 7.511 9.565 -12.925 1.00 78.31 206 TYR A CA 1
ATOM 1609 C C . TYR A 1 206 ? 8.604 8.519 -13.182 1.00 78.31 206 TYR A C 1
ATOM 1611 O O . TYR A 1 206 ? 9.484 8.742 -14.007 1.00 78.31 206 TYR A O 1
ATOM 1619 N N . THR A 1 207 ? 8.562 7.375 -12.495 1.00 73.88 207 THR A N 1
ATOM 1620 C CA . THR A 1 207 ? 9.641 6.384 -12.573 1.00 73.88 207 THR A CA 1
ATOM 1621 C C . THR A 1 207 ? 9.569 5.516 -13.827 1.00 73.88 207 THR A C 1
ATOM 1623 O O . THR A 1 207 ? 10.616 5.205 -14.380 1.00 73.88 207 THR A O 1
ATOM 1626 N N . PHE A 1 208 ? 8.377 5.127 -14.295 1.00 71.44 208 PHE A N 1
ATOM 1627 C CA . PHE A 1 208 ? 8.225 4.183 -15.412 1.00 71.44 208 PHE A CA 1
ATOM 1628 C C . PHE A 1 208 ? 8.013 4.864 -16.776 1.00 71.44 208 PHE A C 1
ATOM 1630 O O . PHE A 1 208 ? 8.439 4.303 -17.782 1.00 71.44 208 PHE A O 1
ATOM 1637 N N . GLU A 1 209 ? 7.414 6.062 -16.848 1.00 67.38 209 GLU A N 1
ATOM 1638 C CA . GLU A 1 209 ? 7.206 6.752 -18.139 1.00 67.38 209 GLU A CA 1
ATOM 1639 C C . GLU A 1 209 ? 8.404 7.624 -18.550 1.00 67.38 209 GLU A C 1
ATOM 1641 O O . GLU A 1 209 ? 8.724 7.695 -19.739 1.00 67.38 209 GLU A O 1
ATOM 1646 N N . ALA A 1 210 ? 9.120 8.234 -17.593 1.00 61.19 210 ALA A N 1
ATOM 1647 C CA . ALA A 1 210 ? 10.249 9.120 -17.905 1.00 61.19 210 ALA A CA 1
ATOM 1648 C C . ALA A 1 210 ? 11.425 8.408 -18.615 1.00 61.19 210 ALA A C 1
ATOM 1650 O O . ALA A 1 210 ? 11.943 8.962 -19.588 1.00 61.19 210 ALA A O 1
ATOM 1651 N N . PRO A 1 211 ? 11.834 7.179 -18.230 1.00 57.50 211 PRO A N 1
ATOM 1652 C CA . PRO A 1 211 ? 12.864 6.429 -18.956 1.00 57.50 211 PRO A CA 1
ATOM 1653 C C . PRO A 1 211 ? 12.397 5.922 -20.326 1.00 57.50 211 PRO A C 1
ATOM 1655 O O . PRO A 1 211 ? 13.225 5.663 -21.194 1.00 57.50 211 PRO A O 1
ATOM 1658 N N . ALA A 1 212 ? 11.082 5.810 -20.546 1.00 57.28 212 ALA A N 1
ATOM 1659 C CA . ALA A 1 212 ? 10.499 5.429 -21.833 1.00 57.28 212 ALA A CA 1
ATOM 1660 C C . ALA A 1 212 ? 10.455 6.597 -22.845 1.00 57.28 212 ALA A C 1
ATOM 1662 O O . ALA A 1 212 ? 9.913 6.437 -23.940 1.00 57.28 212 ALA A O 1
ATOM 1663 N N . GLY A 1 213 ? 11.004 7.769 -22.492 1.00 55.59 213 GLY A N 1
ATOM 1664 C CA . GLY A 1 213 ? 11.008 8.970 -23.334 1.00 55.59 213 GLY A CA 1
ATOM 1665 C C . GLY A 1 213 ? 9.650 9.670 -23.426 1.00 55.59 213 GLY A C 1
ATOM 1666 O O . GLY A 1 213 ? 9.472 10.549 -24.269 1.00 55.59 213 GLY A O 1
ATOM 1667 N N . MET A 1 214 ? 8.687 9.291 -22.580 1.00 56.94 214 MET A N 1
ATOM 1668 C CA . MET A 1 214 ? 7.379 9.935 -22.502 1.00 56.94 214 MET A CA 1
ATOM 1669 C C . MET A 1 214 ? 7.427 11.047 -21.448 1.00 56.94 214 MET A C 1
ATOM 1671 O O . MET A 1 214 ? 7.972 10.866 -20.359 1.00 56.94 214 MET A O 1
ATOM 1675 N N . LEU A 1 215 ? 6.857 12.216 -21.757 1.00 57.41 215 LEU A N 1
ATOM 1676 C CA . LEU A 1 215 ? 6.603 13.235 -20.736 1.00 57.41 215 LEU A CA 1
ATOM 1677 C C . LEU A 1 215 ? 5.718 12.606 -19.656 1.00 57.41 215 LEU A C 1
ATOM 1679 O O . LEU A 1 215 ? 4.742 11.941 -20.003 1.00 57.41 215 LEU A O 1
ATOM 1683 N N . ALA A 1 216 ? 6.060 12.814 -18.377 1.00 62.56 216 ALA A N 1
ATOM 1684 C CA . ALA A 1 216 ? 5.270 12.311 -17.257 1.00 62.56 216 ALA A CA 1
ATOM 1685 C C . ALA A 1 216 ? 3.814 12.747 -17.457 1.00 62.56 216 ALA A C 1
ATOM 1687 O O . ALA A 1 216 ? 3.482 13.927 -17.308 1.00 62.56 216 ALA A O 1
ATOM 1688 N N . SER A 1 217 ? 2.955 11.802 -17.838 1.00 66.25 217 SER A N 1
ATOM 1689 C CA . SER A 1 217 ? 1.594 12.100 -18.297 1.00 66.25 217 SER A CA 1
ATOM 1690 C C . SER A 1 217 ? 0.634 12.276 -17.126 1.00 66.25 217 SER A C 1
ATOM 1692 O O . SER A 1 217 ? -0.582 12.324 -17.310 1.00 66.25 217 SER A O 1
ATOM 1694 N N . PHE A 1 218 ? 1.177 12.389 -15.909 1.00 74.69 218 PHE A N 1
ATOM 1695 C CA . PHE A 1 218 ? 0.399 12.577 -14.706 1.00 74.69 218 PHE A CA 1
ATOM 1696 C C . PHE A 1 218 ? -0.441 13.840 -14.817 1.00 74.69 218 PHE A C 1
ATOM 1698 O O . PHE A 1 218 ? 0.054 14.965 -14.888 1.00 74.69 218 PHE A O 1
ATOM 1705 N N . GLN A 1 219 ? -1.742 13.627 -14.785 1.00 77.69 219 GLN A N 1
ATOM 1706 C CA . GLN A 1 219 ? -2.734 14.676 -14.776 1.00 77.69 219 GLN A CA 1
ATOM 1707 C C . GLN A 1 219 ? -3.674 14.430 -13.597 1.00 77.69 219 GLN A C 1
ATOM 1709 O O . GLN A 1 219 ? -3.933 13.272 -13.258 1.00 77.69 219 GLN A O 1
ATOM 1714 N N . PRO A 1 220 ? -4.253 15.479 -12.986 1.00 79.12 220 PRO A N 1
ATOM 1715 C CA . PRO A 1 220 ? -5.143 15.323 -11.834 1.00 79.12 220 PRO A CA 1
ATOM 1716 C C . PRO A 1 220 ? -6.305 14.341 -12.066 1.00 79.12 220 PRO A C 1
ATOM 1718 O O . PRO A 1 220 ? -6.759 13.684 -11.131 1.00 79.12 220 PRO A O 1
ATOM 1721 N N . HIS A 1 221 ? -6.752 14.178 -13.316 1.00 80.94 221 HIS A N 1
ATOM 1722 C CA . HIS A 1 221 ? -7.814 13.238 -13.677 1.00 80.94 221 HIS A CA 1
ATOM 1723 C C . HIS A 1 221 ? -7.444 11.757 -13.479 1.00 80.94 221 HIS A C 1
ATOM 1725 O O . HIS A 1 221 ? -8.345 10.934 -13.345 1.00 80.94 221 HIS A O 1
ATOM 1731 N N . PHE A 1 222 ? -6.160 11.395 -13.381 1.00 82.19 222 PHE A N 1
ATOM 1732 C CA . PHE A 1 222 ? -5.743 10.023 -13.049 1.00 82.19 222 PHE A CA 1
ATOM 1733 C C . PHE A 1 222 ? -6.204 9.592 -11.653 1.00 82.19 222 PHE A C 1
ATOM 1735 O O . PHE A 1 222 ? -6.370 8.403 -11.393 1.00 82.19 222 PHE A O 1
ATOM 1742 N N . LEU A 1 223 ? -6.443 10.549 -10.752 1.00 86.69 223 LEU A N 1
ATOM 1743 C CA . LEU A 1 223 ? -6.951 10.279 -9.410 1.00 86.69 223 LEU A CA 1
ATOM 1744 C C . LEU A 1 223 ? -8.480 10.148 -9.369 1.00 86.69 223 LEU A C 1
ATOM 1746 O O . LEU A 1 223 ? -9.013 9.743 -8.339 1.00 86.69 223 LEU A O 1
ATOM 1750 N N . ALA A 1 224 ? -9.194 10.438 -10.464 1.00 89.81 224 ALA A N 1
ATOM 1751 C CA . ALA A 1 224 ? -10.652 10.339 -10.529 1.00 89.81 224 ALA A CA 1
ATOM 1752 C C . ALA A 1 224 ? -11.212 8.991 -10.025 1.00 89.81 224 ALA A C 1
ATOM 1754 O O . ALA A 1 224 ? -12.090 9.029 -9.162 1.00 89.81 224 ALA A O 1
ATOM 1755 N N . PRO A 1 225 ? -10.717 7.808 -10.452 1.00 90.06 225 PRO A N 1
ATOM 1756 C CA . PRO A 1 225 ? -11.231 6.536 -9.936 1.00 90.06 225 PRO A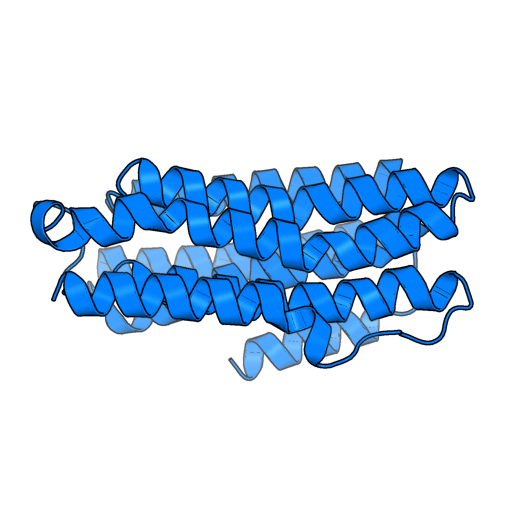 CA 1
ATOM 1757 C C . PRO A 1 225 ? -11.008 6.382 -8.422 1.00 90.06 225 PRO A C 1
ATOM 1759 O O . PRO A 1 225 ? -11.890 5.892 -7.718 1.00 90.06 225 PRO A O 1
ATOM 1762 N N . LEU A 1 226 ? -9.876 6.857 -7.892 1.00 89.06 226 LEU A N 1
ATOM 1763 C CA . LEU A 1 226 ? -9.589 6.851 -6.453 1.00 89.06 226 LEU A CA 1
ATOM 1764 C C . LEU A 1 226 ? -10.527 7.787 -5.678 1.00 89.06 226 LEU A C 1
ATOM 1766 O O . LEU A 1 226 ? -11.010 7.412 -4.609 1.00 89.06 226 LEU A O 1
ATOM 1770 N N . VAL A 1 227 ? -10.801 8.983 -6.205 1.00 91.12 227 VAL A N 1
ATOM 1771 C CA . VAL A 1 227 ? -11.736 9.950 -5.604 1.00 91.12 227 VAL A CA 1
ATOM 1772 C C . VAL A 1 227 ? -13.161 9.399 -5.605 1.00 91.12 227 VAL A C 1
ATOM 1774 O O . VAL A 1 227 ? -13.847 9.485 -4.589 1.00 91.12 227 VAL A O 1
ATOM 1777 N N . LEU A 1 228 ? -13.592 8.773 -6.704 1.00 91.00 228 LEU A N 1
ATOM 1778 C CA . LEU A 1 228 ? -14.905 8.130 -6.794 1.00 91.00 228 LEU A CA 1
ATOM 1779 C C . LEU A 1 228 ? -15.040 6.981 -5.788 1.00 91.00 228 LEU A C 1
ATOM 1781 O O . LEU A 1 228 ? -16.055 6.893 -5.097 1.00 91.00 228 LEU A O 1
ATOM 1785 N N . ALA A 1 229 ? -14.010 6.139 -5.650 1.00 91.12 229 ALA A N 1
ATOM 1786 C CA . ALA A 1 229 ? -14.008 5.069 -4.656 1.00 91.12 229 ALA A CA 1
ATOM 1787 C C . ALA A 1 229 ? -14.070 5.612 -3.220 1.00 91.12 229 ALA A C 1
ATOM 1789 O O . ALA A 1 229 ? -14.832 5.096 -2.403 1.00 91.12 229 ALA A O 1
ATOM 1790 N N . ALA A 1 230 ? -13.325 6.680 -2.916 1.00 88.81 230 ALA A N 1
ATOM 1791 C CA . ALA A 1 230 ? -13.396 7.344 -1.616 1.00 88.81 230 ALA A CA 1
ATOM 1792 C C . ALA A 1 230 ? -14.792 7.927 -1.346 1.00 88.81 230 ALA A C 1
ATOM 1794 O O . ALA A 1 230 ? -15.333 7.725 -0.261 1.00 88.81 230 ALA A O 1
ATOM 1795 N N . GLY A 1 231 ? -15.402 8.588 -2.334 1.00 89.69 231 GLY A N 1
ATOM 1796 C CA . GLY A 1 231 ? -16.760 9.126 -2.230 1.00 89.69 231 GLY A CA 1
ATOM 1797 C C . GLY A 1 231 ? -17.805 8.041 -1.961 1.00 89.69 231 GLY A C 1
ATOM 1798 O O . GLY A 1 231 ? -18.628 8.197 -1.061 1.00 89.69 231 GLY A O 1
ATOM 1799 N N . ALA A 1 232 ? -17.726 6.911 -2.670 1.00 89.38 232 ALA A N 1
ATOM 1800 C CA . ALA A 1 232 ? -18.615 5.769 -2.451 1.00 89.38 232 ALA A CA 1
ATOM 1801 C C . ALA A 1 232 ? -18.474 5.186 -1.033 1.00 89.38 232 ALA A C 1
ATOM 1803 O O . ALA A 1 232 ? -19.476 4.911 -0.374 1.00 89.38 232 ALA A O 1
ATOM 1804 N N . LEU A 1 233 ? -17.242 5.042 -0.533 1.00 86.94 233 LEU A N 1
ATOM 1805 C CA . LEU A 1 233 ? -16.994 4.561 0.830 1.00 86.94 233 LEU A CA 1
ATOM 1806 C C . LEU A 1 233 ? -17.510 5.546 1.886 1.00 86.94 233 LEU A C 1
ATOM 1808 O O . LEU A 1 233 ? -18.165 5.122 2.833 1.00 86.94 233 LEU A O 1
ATOM 1812 N N . LEU A 1 234 ? -17.256 6.848 1.720 1.00 87.12 234 LEU A N 1
ATOM 1813 C CA . LEU A 1 234 ? -17.741 7.883 2.640 1.00 87.12 234 LEU A CA 1
ATOM 1814 C C . LEU A 1 234 ? -19.270 7.938 2.684 1.00 87.12 234 LEU A C 1
ATOM 1816 O O . LEU A 1 234 ? -19.840 8.073 3.765 1.00 87.12 234 LEU A O 1
ATOM 1820 N N . MET A 1 235 ? -19.928 7.786 1.532 1.00 87.94 235 MET A N 1
ATOM 1821 C CA . MET A 1 235 ? -21.385 7.716 1.448 1.00 87.94 235 MET A CA 1
ATOM 1822 C C . MET A 1 235 ? -21.932 6.517 2.232 1.00 87.94 235 MET A C 1
ATOM 1824 O O . MET A 1 235 ? -22.835 6.680 3.045 1.00 87.94 235 MET A O 1
ATOM 1828 N N . GLU A 1 236 ? -21.365 5.326 2.043 1.00 86.31 236 GLU A N 1
ATOM 1829 C CA . GLU A 1 236 ? -21.802 4.113 2.750 1.00 86.31 236 GLU A CA 1
ATOM 1830 C C . GLU A 1 236 ? -21.534 4.187 4.259 1.00 86.31 236 GLU A C 1
ATOM 1832 O O . GLU A 1 236 ? -22.363 3.746 5.052 1.00 86.31 236 GLU A O 1
ATOM 1837 N N . ILE A 1 237 ? -20.418 4.796 4.679 1.00 83.12 237 ILE A N 1
ATOM 1838 C CA . ILE A 1 237 ? -20.141 5.054 6.100 1.00 83.12 237 ILE A CA 1
ATOM 1839 C C . ILE A 1 237 ? -21.184 6.016 6.682 1.00 83.12 237 ILE A C 1
ATOM 1841 O O . ILE A 1 237 ? -21.696 5.748 7.765 1.00 83.12 237 ILE A O 1
ATOM 1845 N N . GLY A 1 238 ? -21.524 7.095 5.967 1.00 80.81 238 GLY A N 1
ATOM 1846 C CA . GLY A 1 238 ? -22.531 8.073 6.398 1.00 80.81 238 GLY A CA 1
ATOM 1847 C C . GLY A 1 238 ? -23.969 7.541 6.403 1.00 80.81 238 GLY A C 1
ATOM 1848 O O . GLY A 1 238 ? -24.810 8.059 7.126 1.00 80.81 238 GLY A O 1
ATOM 1849 N N . LEU A 1 239 ? -24.263 6.493 5.630 1.00 82.62 239 LEU A N 1
ATOM 1850 C CA . LEU A 1 239 ? -25.539 5.771 5.706 1.00 82.62 239 LEU A CA 1
ATOM 1851 C C . LEU A 1 239 ? -25.578 4.763 6.866 1.00 82.62 239 LEU A C 1
ATOM 1853 O O . LEU A 1 239 ? -26.659 4.364 7.294 1.00 82.62 239 LEU A O 1
ATOM 1857 N N . ALA A 1 240 ? -24.413 4.318 7.343 1.00 74.25 240 ALA A N 1
ATOM 1858 C CA . ALA A 1 240 ? -24.276 3.323 8.405 1.00 74.25 240 ALA A CA 1
ATOM 1859 C C . ALA A 1 240 ? -24.083 3.924 9.815 1.00 74.25 240 ALA A C 1
ATOM 1861 O O . ALA A 1 240 ? -24.152 3.166 10.792 1.00 74.25 240 ALA A O 1
ATOM 1862 N N . THR A 1 241 ? -23.809 5.235 9.918 1.00 67.12 241 THR A N 1
ATOM 1863 C CA . THR A 1 241 ? -23.802 6.040 11.162 1.00 67.12 241 THR A CA 1
ATOM 1864 C C . THR A 1 241 ? -25.213 6.280 11.671 1.00 67.12 241 THR A C 1
ATOM 1866 O O . THR A 1 241 ? -25.429 6.049 12.881 1.00 67.12 241 THR A O 1
#

Radius of gyration: 18.39 Å; Cα contacts (8 Å, |Δi|>4): 233; chains: 1; bounding box: 50×27×54 Å

Solvent-accessible surface area (backbone atoms only — not comparable to full-atom values): 13038 Å² total; per-residue (Å²): 107,70,68,60,51,52,53,53,50,50,51,45,71,75,48,73,86,53,87,42,68,72,56,51,54,52,53,50,51,52,55,50,49,53,47,49,52,49,50,51,51,32,50,49,35,46,72,73,68,61,43,60,74,65,30,50,58,46,57,53,49,47,54,52,48,51,48,50,57,38,60,70,39,49,60,38,8,65,75,38,28,72,62,18,30,49,53,28,51,51,49,44,53,47,52,50,51,52,52,50,50,49,31,65,72,65,52,45,56,71,56,66,58,60,47,51,32,50,51,51,45,50,45,53,60,23,51,46,58,28,52,47,15,52,42,55,78,71,70,39,62,71,60,43,54,51,47,60,64,45,46,34,49,53,51,16,52,45,56,46,57,42,46,68,51,37,68,44,45,74,80,65,69,76,79,44,69,62,95,65,54,79,71,61,51,73,46,58,58,55,54,51,46,51,52,47,51,54,54,45,50,53,50,44,30,52,66,62,32,44,83,71,75,40,75,58,75,77,48,81,71,63,47,46,49,39,52,51,34,51,51,54,50,52,51,42,40,67,73,52,108

pLDDT: mean 80.02, std 12.1, range [43.47, 94.88]

Foldseek 3Di:
DVVVVVVLVVLCVVPVPDLDLVSLVVSLVVLLVVLVVLLVVLLCCCPPVVPVVVSVVSVLVSVVSLLSQQLSLLLNLQVPLVSSLVSLVVSLVSSVVSVVCSCVSSVFDDPPLRVVLVSQLSCLSRVLSSVLSVCNVVVVLVVSVVSLLCQLVSVLVSLLSCLVVLLCVVVPQPDRSHPDDPPVPPVVNVVSSLVSSVVSSQSSLVSRVVVVVHDSPDDPCSNVSSVVSVVSSVVSNVVND

Mean predicted aligned error: 8.3 Å

Secondary structure (DSSP, 8-state):
-HHHHHHHHHHHHHHTT---HHHHHHHHHHHHHHHHHHHHHHHHIIIII--HHHHHHHHHHHHHHHHHHHHHTHHHHHH-HHHHHHHHHHHHHHHHHHHHHHHHHHT----HHHHHHHHHHHHHHHHHHHHHHHHHHTT-HHHHHHHHHHHHHHHHHHHHTTHHHHHTTTTT-S--SS-PPTTHHHHHHHHHHHHHHHHHHHHHIIIIITTTT------GGGGHHHHHHHHHHHHHHHHH-